Protein AF-A0A1H4I4M2-F1 (afdb_monomer)

Nearest PDB structures (foldseek):
  7klv-assembly1_A  TM=3.179E-01  e=5.898E+00  Homo sapiens
  4j0b-assembly1_A  TM=2.967E-01  e=7.137E+00  Danio rerio
  7kcl-assembly1_B  TM=3.172E-01  e=9.806E+00  Homo sapiens

Organism: NCBI:txid156980

Secondary structure (DSSP, 8-state):
---TTPPP-EE-HHHHHHHHHHHHHHT---SS--BS------TT--BTTSB-TTSEE-EEEEEB-TTTSB-HHHHHHHHHHHHHHHHHH--SSEEEE----STT--S-EEEEGGGTT--EE--SSS---SEEEEES--B-TT----S-HHHHS--S--S-TT----SS---------HHHH--HHHHHHHHHHHHHHHH-PEEETTEEE-HHHHHHHHHHHHHHHHHTSPPEEETTEEE-HHHHHHHHHHHHHHHHHHHHHHHHHHHHHTTTS---HHHHHHHHHHHHHHHHHHH------------

Radius of gyration: 41.74 Å; Cα contacts (8 Å, |Δi|>4): 393; chains: 1; bounding box: 88×69×108 Å

Solvent-accessible surface area (backbone atoms only — not comparable to full-atom values): 17746 Å² total; per-residue (Å²): 128,52,39,84,84,52,58,80,71,46,65,28,43,30,61,50,44,44,50,54,23,50,35,61,52,70,73,52,75,50,68,58,70,66,42,42,65,83,86,76,87,43,85,83,51,74,33,15,60,34,26,25,58,80,7,39,15,33,22,40,34,45,44,29,32,89,78,48,33,44,42,54,70,59,39,44,51,48,51,55,49,52,43,52,49,35,67,74,65,61,49,37,44,36,38,34,28,51,66,81,86,54,95,86,72,88,61,21,30,29,30,20,69,94,53,75,43,40,80,36,82,47,84,64,94,76,62,44,75,54,25,39,39,41,28,38,48,67,38,39,27,28,37,76,79,93,62,64,54,77,49,54,44,20,78,64,82,79,63,54,54,76,63,85,78,82,78,83,76,83,69,66,80,77,79,55,48,71,82,67,66,43,48,76,66,49,51,51,50,50,52,51,51,47,46,46,71,77,66,40,66,47,82,48,98,92,46,73,36,46,68,68,54,52,53,51,51,50,48,50,50,50,50,45,48,70,68,52,49,67,58,44,76,59,94,88,37,79,38,43,60,68,56,51,52,51,50,51,53,51,49,52,54,52,50,51,51,51,53,53,51,50,53,50,52,49,54,63,73,44,66,96,55,99,70,65,65,67,60,53,53,52,52,53,51,54,54,49,58,53,51,55,73,76,66,68,83,80,81,79,78,83,89,72,82,91,127

Sequence (307 aa):
MPNMAIAYHRPNRSLVTLRDEVYKRYDYTPARASEFVTGYMSPTNFTGHNADSNGIVHAIDIFTDDNGNLPEAEGRELAEQLRAIGRATGRFSYLIHDMNPTPGQTTPLIAGAFSNWEWQPYTGESPHSDHIHVSTVDLYWGDPVNFPADVYDSTESWGIAGITNAGGAVRPIETKDWFDMATAKDLDAAVDKGLAKYLGPISTASGDVSVRQMIADGTRAAQTARDNTGPITRGGRPVSLRQEIADTKTGNIALQGQIAGLLAAFKAATTGQNIDLSAVQAAAKAGAEEALKSGVDVNVTVGGTDA

pLDDT: mean 74.72, std 15.0, range [32.06, 95.62]

Mean predicted aligned error: 19.24 Å

Foldseek 3Di:
DADPVAAADEEFLQVVLVLVLVCLQVVADAPDRWPLEDPPQDQPDWFQSAAALNNYGFKIWQFEDPPRGNDLVVQLLVQVQVLLLCLVQVLAAKKWEQNDPDPPDDAIWMAGVVNSSDTDGDDDPDRRYGTMMTGRGIGRHHHHDPDDCCRRRNNDHSCSNVDPDDDDDNPHPPCCDCVRPDDPVNVVVVVQVVQCVPVNFDQDPVGTDGPVVVVVVVVVVVVCVVQPPPFFQDPNDGDTPVVVVVVVVVVVVVVVVVVVVVLVVVCVVCVPPDDDPVVVVVVVVVVVVVCVVVPDPPPRDPDDDDD

Structure (mmCIF, N/CA/C/O backbone):
data_AF-A0A1H4I4M2-F1
#
_entry.id   AF-A0A1H4I4M2-F1
#
loop_
_atom_site.group_PDB
_atom_site.id
_atom_site.type_symbol
_atom_site.label_atom_id
_atom_site.label_alt_id
_atom_site.label_comp_id
_atom_site.label_asym_id
_atom_site.label_entity_id
_atom_site.label_seq_id
_atom_site.pdbx_PDB_ins_code
_atom_site.Cartn_x
_atom_site.Cartn_y
_atom_site.Cartn_z
_atom_site.occupancy
_atom_site.B_iso_or_equiv
_atom_site.auth_seq_id
_atom_site.auth_comp_id
_atom_site.auth_asym_id
_atom_site.auth_atom_id
_atom_site.pdbx_PDB_model_num
ATOM 1 N N . MET A 1 1 ? 24.732 -8.302 -20.390 1.00 66.44 1 MET A N 1
ATOM 2 C CA . MET A 1 1 ? 25.012 -7.259 -21.401 1.00 66.44 1 MET A CA 1
ATOM 3 C C . MET A 1 1 ? 23.669 -6.872 -21.981 1.00 66.44 1 MET A C 1
ATOM 5 O O . MET A 1 1 ? 22.954 -7.804 -22.339 1.00 66.44 1 MET A O 1
ATOM 9 N N . PRO A 1 2 ? 23.329 -5.576 -22.042 1.00 81.81 2 PRO A N 1
ATOM 10 C CA . PRO A 1 2 ? 22.039 -5.143 -22.561 1.00 81.81 2 PRO A CA 1
ATOM 11 C C . PRO A 1 2 ? 21.785 -5.705 -23.960 1.00 81.81 2 PRO A C 1
ATOM 13 O O . PRO A 1 2 ? 22.655 -5.651 -24.834 1.00 81.81 2 PRO A O 1
ATOM 16 N N . ASN A 1 3 ? 20.596 -6.259 -24.166 1.00 85.62 3 ASN A N 1
ATOM 17 C CA . ASN A 1 3 ? 20.157 -6.799 -25.441 1.00 85.62 3 ASN A CA 1
ATOM 18 C C . ASN A 1 3 ? 19.314 -5.763 -26.188 1.00 85.62 3 ASN A C 1
ATOM 20 O O . ASN A 1 3 ? 18.086 -5.801 -26.180 1.00 85.62 3 ASN A O 1
ATOM 24 N N . MET A 1 4 ? 19.997 -4.859 -26.886 1.00 83.81 4 MET A N 1
ATOM 25 C CA . MET A 1 4 ? 19.391 -3.747 -27.632 1.00 83.81 4 MET A CA 1
ATOM 26 C C . MET A 1 4 ? 18.508 -4.189 -28.815 1.00 83.81 4 MET A C 1
ATOM 28 O O . MET A 1 4 ? 17.888 -3.350 -29.459 1.00 83.81 4 MET A O 1
ATOM 32 N N . ALA A 1 5 ? 18.458 -5.489 -29.132 1.00 86.75 5 ALA A N 1
ATOM 33 C CA . ALA A 1 5 ? 17.572 -6.028 -30.162 1.00 86.75 5 ALA A CA 1
ATOM 34 C C . ALA A 1 5 ? 16.124 -6.214 -29.674 1.00 86.75 5 ALA A C 1
ATOM 36 O O . ALA A 1 5 ? 15.237 -6.449 -30.494 1.00 86.75 5 ALA A O 1
ATOM 37 N N . ILE A 1 6 ? 15.874 -6.130 -28.361 1.00 86.06 6 ILE A N 1
ATOM 38 C CA . ILE A 1 6 ? 14.518 -6.221 -27.818 1.00 86.06 6 ILE A CA 1
ATOM 39 C C . ILE A 1 6 ? 13.741 -4.954 -28.167 1.00 86.06 6 ILE A C 1
ATOM 41 O O . ILE A 1 6 ? 14.134 -3.846 -27.798 1.00 86.06 6 ILE A O 1
ATOM 45 N N . ALA A 1 7 ? 12.628 -5.130 -28.878 1.00 84.75 7 ALA A N 1
ATOM 46 C CA . ALA A 1 7 ? 11.702 -4.051 -29.173 1.00 84.75 7 ALA A CA 1
ATOM 47 C C . ALA A 1 7 ? 10.893 -3.690 -27.924 1.00 84.75 7 ALA A C 1
ATOM 49 O O . ALA A 1 7 ? 10.481 -4.563 -27.166 1.00 84.75 7 ALA A O 1
ATOM 50 N N . TYR A 1 8 ? 10.615 -2.402 -27.742 1.00 84.62 8 TYR A N 1
ATOM 51 C CA . TYR A 1 8 ? 9.609 -1.970 -26.780 1.00 84.62 8 TYR A CA 1
ATOM 52 C C . TYR A 1 8 ? 8.218 -2.460 -27.212 1.00 84.62 8 TYR A C 1
ATOM 54 O O . TYR A 1 8 ? 7.830 -2.294 -28.371 1.00 84.62 8 TYR A O 1
ATOM 62 N N . HIS A 1 9 ? 7.464 -3.028 -26.272 1.00 85.50 9 HIS A N 1
ATOM 63 C CA . HIS A 1 9 ? 6.119 -3.553 -26.492 1.00 85.50 9 HIS A CA 1
ATOM 64 C C . HIS A 1 9 ? 5.049 -2.734 -25.762 1.00 85.50 9 HIS A C 1
ATOM 66 O O . HIS A 1 9 ? 4.066 -2.325 -26.382 1.00 85.50 9 HIS A O 1
ATOM 72 N N . ARG A 1 10 ? 5.196 -2.532 -24.446 1.00 86.38 10 ARG A N 1
ATOM 73 C CA . ARG A 1 10 ? 4.195 -1.855 -23.601 1.00 86.38 10 ARG A CA 1
ATOM 74 C C . ARG A 1 10 ? 4.766 -1.467 -22.230 1.00 86.38 10 ARG A C 1
ATOM 76 O O . ARG A 1 10 ? 5.761 -2.055 -21.812 1.00 86.38 10 ARG A O 1
ATOM 83 N N . PRO A 1 11 ? 4.112 -0.576 -21.467 1.00 87.25 11 PRO A N 1
ATOM 84 C CA . PRO A 1 11 ? 4.351 -0.499 -20.029 1.00 87.25 11 PRO A CA 1
ATOM 85 C C . PRO A 1 11 ? 3.863 -1.762 -19.308 1.00 87.25 11 PRO A C 1
ATOM 87 O O . PRO A 1 11 ? 3.014 -2.511 -19.821 1.00 87.25 11 PRO A O 1
ATOM 90 N N . ASN A 1 12 ? 4.357 -1.991 -18.093 1.00 88.00 12 ASN A N 1
ATOM 91 C CA . ASN A 1 12 ? 3.766 -2.980 -17.202 1.00 88.00 12 ASN A CA 1
ATOM 92 C C . ASN A 1 12 ? 2.307 -2.599 -16.864 1.00 88.00 12 ASN A C 1
ATOM 94 O O . ASN A 1 12 ? 1.886 -1.442 -16.918 1.00 88.00 12 ASN A O 1
ATOM 98 N N . ARG A 1 13 ? 1.495 -3.598 -16.531 1.00 88.88 13 ARG A N 1
ATOM 99 C CA . ARG A 1 13 ? 0.071 -3.406 -16.238 1.00 88.88 13 ARG A CA 1
ATOM 100 C C . ARG A 1 13 ? -0.145 -2.689 -14.912 1.00 88.88 13 ARG A C 1
ATOM 102 O O . ARG A 1 13 ? -1.084 -1.913 -14.808 1.00 88.88 13 ARG A O 1
ATOM 109 N N . SER A 1 14 ? 0.758 -2.884 -13.952 1.00 89.50 14 SER A N 1
ATOM 110 C CA . SER A 1 14 ? 0.660 -2.262 -12.630 1.00 89.50 14 SER A CA 1
ATOM 111 C C . SER A 1 14 ? 0.720 -0.741 -12.720 1.00 89.50 14 SER A C 1
ATOM 113 O O . SER A 1 14 ? -0.123 -0.056 -12.146 1.00 89.50 14 SER A O 1
ATOM 115 N N . LEU A 1 15 ? 1.652 -0.193 -13.504 1.00 90.38 15 LEU A N 1
ATOM 116 C CA . LEU A 1 15 ? 1.780 1.253 -13.661 1.00 90.38 15 LEU A CA 1
ATOM 117 C C . LEU A 1 15 ? 0.713 1.834 -14.597 1.00 90.38 15 LEU A C 1
ATOM 119 O O . LEU A 1 15 ? 0.341 2.996 -14.446 1.00 90.38 15 LEU A O 1
ATOM 123 N N . VAL A 1 16 ? 0.157 1.032 -15.514 1.00 89.50 16 VAL A N 1
ATOM 124 C CA . VAL A 1 16 ? -1.063 1.407 -16.253 1.00 89.50 16 VAL A CA 1
ATOM 125 C C . VAL A 1 16 ? -2.239 1.577 -15.292 1.00 89.50 16 VAL A C 1
ATOM 127 O O . VAL A 1 16 ? -2.920 2.598 -15.352 1.00 89.50 16 VAL A O 1
ATOM 130 N N . THR A 1 17 ? -2.439 0.635 -14.366 1.00 90.50 17 THR A N 1
ATOM 131 C CA . THR A 1 17 ? -3.468 0.753 -13.326 1.00 90.50 17 THR A CA 1
ATOM 132 C C . THR A 1 17 ? -3.231 1.976 -12.440 1.00 90.50 17 THR A C 1
ATOM 134 O O . THR A 1 17 ? -4.170 2.733 -12.204 1.00 90.50 17 THR A O 1
ATOM 137 N N . LEU A 1 18 ? -1.988 2.225 -12.006 1.00 90.75 18 LEU A N 1
ATOM 138 C CA . LEU A 1 18 ? -1.641 3.429 -11.243 1.00 90.75 18 LEU A CA 1
ATOM 139 C C . LEU A 1 18 ? -2.024 4.710 -11.996 1.00 90.75 18 LEU A C 1
ATOM 141 O O . LEU A 1 18 ? -2.711 5.564 -11.437 1.00 90.75 18 LEU A O 1
ATOM 145 N N . ARG A 1 19 ? -1.616 4.837 -13.265 1.00 89.62 19 ARG A N 1
ATOM 146 C CA . ARG A 1 19 ? -1.951 5.992 -14.109 1.00 89.62 19 ARG A CA 1
ATOM 147 C C . ARG A 1 19 ? -3.457 6.219 -14.165 1.00 89.62 19 ARG A C 1
ATOM 149 O O . ARG A 1 19 ? -3.917 7.334 -13.937 1.00 89.62 19 ARG A O 1
ATOM 156 N N . ASP A 1 20 ? -4.213 5.170 -14.472 1.00 87.88 20 ASP A N 1
ATOM 157 C CA . ASP A 1 20 ? -5.660 5.274 -14.657 1.00 87.88 20 ASP A CA 1
ATOM 158 C C . ASP A 1 20 ? -6.360 5.690 -13.353 1.00 87.88 20 ASP A C 1
ATOM 160 O O . ASP A 1 20 ? -7.300 6.487 -13.373 1.00 87.88 20 ASP A O 1
ATOM 164 N N . GLU A 1 2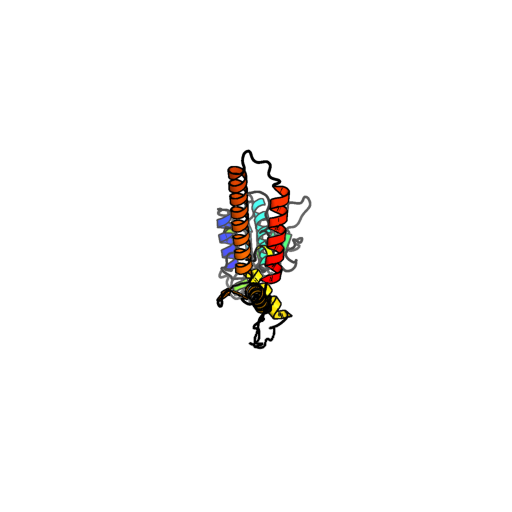1 ? -5.876 5.214 -12.203 1.00 89.56 21 GLU A N 1
ATOM 165 C CA . GLU A 1 21 ? -6.386 5.637 -10.899 1.00 89.56 21 GLU A CA 1
ATOM 166 C C . GLU A 1 21 ? -6.013 7.079 -10.539 1.00 89.56 21 GLU A C 1
ATOM 168 O O . GLU A 1 21 ? -6.842 7.785 -9.963 1.00 89.56 21 GLU A O 1
ATOM 173 N N . VAL A 1 22 ? -4.805 7.529 -10.891 1.00 87.19 22 VAL A N 1
ATOM 174 C CA . VAL A 1 22 ? -4.371 8.923 -10.715 1.00 87.19 22 VAL A CA 1
ATOM 175 C C . VAL A 1 22 ? -5.234 9.856 -11.565 1.00 87.19 22 VAL A C 1
ATOM 177 O O . VAL A 1 22 ? -5.786 10.817 -11.033 1.00 87.19 22 VAL A O 1
ATOM 180 N N . TYR A 1 23 ? -5.431 9.551 -12.851 1.00 85.62 23 TYR A N 1
ATOM 181 C CA . TYR A 1 23 ? -6.284 10.356 -13.736 1.00 85.62 23 TYR A CA 1
ATOM 182 C C . TYR A 1 23 ? -7.719 10.420 -13.221 1.00 85.62 23 TYR A C 1
ATOM 184 O O . TYR A 1 23 ? -8.322 11.489 -13.187 1.00 85.62 23 TYR A O 1
ATOM 192 N N . LYS A 1 24 ? -8.248 9.286 -12.750 1.00 85.12 24 LYS A N 1
ATOM 193 C CA . LYS A 1 24 ? -9.592 9.223 -12.179 1.00 85.12 24 LYS A CA 1
ATOM 194 C C . LYS A 1 24 ? -9.726 10.026 -10.887 1.00 85.12 24 LYS A C 1
ATOM 196 O O . LYS A 1 24 ? -10.765 10.639 -10.669 1.00 85.12 24 LYS A O 1
ATOM 201 N N . ARG A 1 25 ? -8.725 9.985 -10.007 1.00 82.94 25 ARG A N 1
ATOM 202 C CA . ARG A 1 25 ? -8.785 10.668 -8.710 1.00 82.94 25 ARG A CA 1
ATOM 203 C C . ARG A 1 25 ? -8.809 12.181 -8.854 1.00 82.94 25 ARG A C 1
ATOM 205 O O . ARG A 1 25 ? -9.592 12.839 -8.178 1.00 82.94 25 ARG A O 1
ATOM 212 N N . TYR A 1 26 ? -7.903 12.703 -9.667 1.00 78.75 26 TYR A N 1
ATOM 213 C CA . TYR A 1 26 ? -7.701 14.140 -9.804 1.00 78.75 26 TYR A CA 1
ATOM 214 C C . TYR A 1 26 ? -8.558 14.739 -10.928 1.00 78.75 26 TYR A C 1
ATOM 216 O O . TYR A 1 26 ? -8.464 15.931 -11.187 1.00 78.75 26 TYR A O 1
ATOM 224 N N . ASP A 1 27 ? -9.392 13.913 -11.578 1.00 78.75 27 ASP A N 1
ATOM 225 C CA . ASP A 1 27 ? -10.304 14.284 -12.670 1.00 78.75 27 ASP A CA 1
ATOM 226 C C . ASP A 1 27 ? -9.642 15.205 -13.707 1.00 78.75 27 ASP A C 1
ATOM 228 O O . ASP A 1 27 ? -10.192 16.218 -14.137 1.00 78.75 27 ASP A O 1
ATOM 232 N N . TYR A 1 28 ? -8.404 14.869 -14.076 1.00 70.50 28 TYR A N 1
ATOM 233 C CA . TYR A 1 28 ? -7.582 15.685 -14.960 1.00 70.50 28 TYR A CA 1
ATOM 234 C C . TYR A 1 28 ? -7.057 14.868 -16.134 1.00 70.50 28 TYR A C 1
ATOM 236 O O . TYR A 1 28 ? -6.815 13.663 -16.051 1.00 70.50 28 TYR A O 1
ATOM 244 N N . THR A 1 29 ? -6.883 15.557 -17.257 1.00 74.06 29 THR A N 1
ATOM 245 C CA . THR A 1 29 ? -6.148 15.053 -18.415 1.00 74.06 29 THR A CA 1
ATOM 246 C C . THR A 1 29 ? -4.833 15.820 -18.457 1.00 74.06 29 THR A C 1
ATOM 248 O O . THR A 1 29 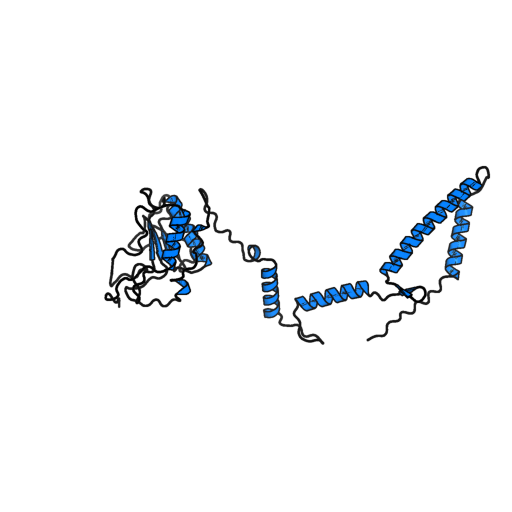? -4.879 17.031 -18.679 1.00 74.06 29 THR A O 1
ATOM 251 N N . PRO A 1 30 ? -3.683 15.175 -18.209 1.00 70.12 30 PRO A N 1
ATOM 252 C CA . PRO A 1 30 ? -2.428 15.898 -18.091 1.00 70.12 30 PRO A CA 1
ATOM 253 C C . PRO A 1 30 ? -2.009 16.510 -19.433 1.00 70.12 30 PRO A C 1
ATOM 255 O O . PRO A 1 30 ? -2.184 15.899 -20.492 1.00 70.12 30 PRO A O 1
ATOM 258 N N . ALA A 1 31 ? -1.409 17.698 -19.387 1.00 61.44 31 ALA A N 1
ATOM 259 C CA . ALA A 1 31 ? -0.821 18.367 -20.546 1.00 61.44 31 ALA A CA 1
ATOM 260 C C . ALA A 1 31 ? 0.348 17.563 -21.146 1.00 61.44 31 ALA A C 1
ATOM 262 O O . ALA A 1 31 ? 0.536 17.553 -22.365 1.00 61.44 31 ALA A O 1
ATOM 263 N N . ARG A 1 32 ? 1.101 16.847 -20.301 1.00 68.69 32 ARG A N 1
ATOM 264 C CA . ARG A 1 32 ? 2.052 15.802 -20.693 1.00 68.69 32 ARG A CA 1
ATOM 265 C C . ARG A 1 32 ? 1.541 14.457 -20.204 1.00 68.69 32 ARG A C 1
ATOM 267 O O . ARG A 1 32 ? 1.455 14.213 -19.005 1.00 68.69 32 ARG A O 1
ATOM 274 N N . ALA A 1 33 ? 1.216 13.569 -21.142 1.00 60.50 33 ALA A N 1
ATOM 275 C CA . ALA A 1 33 ? 0.866 12.194 -20.804 1.00 60.50 33 ALA A CA 1
ATOM 276 C C . ALA A 1 33 ? 1.947 11.581 -19.902 1.00 60.50 33 ALA A C 1
ATOM 278 O O . ALA A 1 33 ? 3.130 11.859 -20.089 1.00 60.50 33 ALA A O 1
ATOM 279 N N . SER A 1 34 ? 1.537 10.741 -18.949 1.00 63.78 34 SER A N 1
ATOM 280 C CA . SER A 1 34 ? 2.493 10.028 -18.102 1.00 63.78 34 SER A CA 1
ATOM 281 C C . SER A 1 34 ? 3.467 9.258 -18.987 1.00 63.78 34 SER A C 1
ATOM 283 O O . SER A 1 34 ? 3.054 8.474 -19.852 1.00 63.78 34 SER A O 1
ATOM 285 N N . GLU A 1 35 ? 4.753 9.527 -18.805 1.00 68.75 35 GLU A N 1
ATOM 286 C CA . GLU A 1 35 ? 5.796 8.990 -19.663 1.00 68.75 35 GLU A CA 1
ATOM 287 C C . GLU A 1 35 ? 6.203 7.627 -19.109 1.00 68.75 35 GLU A C 1
ATOM 289 O O . GLU A 1 35 ? 6.856 7.508 -18.078 1.00 68.75 35 GLU A O 1
ATOM 294 N N . PHE A 1 36 ? 5.766 6.571 -19.793 1.00 65.31 36 PHE A N 1
ATOM 295 C CA . PHE A 1 36 ? 6.304 5.227 -19.579 1.00 65.31 36 PHE A CA 1
ATOM 296 C C . PHE A 1 36 ? 7.593 5.009 -20.368 1.00 65.31 36 PHE A C 1
ATOM 298 O O . PHE A 1 36 ? 8.313 4.065 -20.090 1.00 65.31 36 PHE A O 1
ATOM 305 N N . VAL A 1 37 ? 7.848 5.828 -21.395 1.00 58.19 37 VAL A N 1
ATOM 306 C CA . VAL A 1 37 ? 9.021 5.749 -22.268 1.00 58.19 37 VAL A CA 1
ATOM 307 C C . VAL A 1 37 ? 9.260 7.105 -22.922 1.00 58.19 37 VAL A C 1
ATOM 309 O O . VAL A 1 37 ? 8.412 7.584 -23.674 1.00 58.19 37 VAL A O 1
ATOM 312 N N . THR A 1 38 ? 10.474 7.631 -22.787 1.00 46.56 38 THR A N 1
ATOM 313 C CA . THR A 1 38 ? 11.080 8.511 -23.797 1.00 46.56 38 THR A CA 1
ATOM 314 C C . THR A 1 38 ? 12.411 7.936 -24.275 1.00 46.56 38 THR A C 1
ATOM 316 O O . THR A 1 38 ? 13.475 8.499 -24.080 1.00 46.56 38 THR A O 1
ATOM 319 N N . GLY A 1 39 ? 12.356 6.774 -24.931 1.00 43.50 39 GLY A N 1
ATOM 320 C CA . GLY A 1 39 ? 13.265 6.382 -26.018 1.00 43.50 39 GLY A CA 1
ATOM 321 C C . GLY A 1 39 ? 14.772 6.297 -25.747 1.00 43.50 39 GLY A C 1
ATOM 322 O O . GLY A 1 39 ? 15.515 6.034 -26.692 1.00 43.50 39 GLY A O 1
ATOM 323 N N . TYR A 1 40 ? 15.255 6.487 -24.518 1.00 56.38 40 TYR A N 1
ATOM 324 C CA . TYR A 1 40 ? 16.685 6.471 -24.228 1.00 56.38 40 TYR A CA 1
ATOM 325 C C . TYR A 1 40 ? 17.174 5.041 -23.990 1.00 56.38 40 TYR A C 1
ATOM 327 O O . TYR A 1 40 ? 17.475 4.632 -22.871 1.00 56.38 40 TYR A O 1
ATOM 335 N N . MET A 1 41 ? 17.243 4.263 -25.074 1.00 66.19 41 MET A N 1
ATOM 336 C CA . MET A 1 41 ? 17.912 2.966 -25.064 1.00 66.19 41 MET A CA 1
ATOM 337 C C . MET A 1 41 ? 19.400 3.196 -24.780 1.00 66.19 41 MET A C 1
ATOM 339 O O . MET A 1 41 ? 20.159 3.587 -25.670 1.00 66.19 41 MET A O 1
ATOM 343 N N . SER A 1 42 ? 19.826 2.964 -23.541 1.00 67.75 42 SER A N 1
ATOM 344 C CA . SER A 1 42 ? 21.223 3.124 -23.150 1.00 67.75 42 SER A CA 1
ATOM 345 C C . SER A 1 42 ? 21.842 1.782 -22.768 1.00 67.75 42 SER A C 1
ATOM 347 O O . SER A 1 42 ? 21.333 1.104 -21.874 1.00 67.75 42 SER A O 1
ATOM 349 N N . PRO A 1 43 ? 22.978 1.401 -23.382 1.00 69.69 43 PRO A N 1
ATOM 350 C CA . PRO A 1 43 ? 23.669 0.161 -23.053 1.00 69.69 43 PRO A CA 1
ATOM 351 C C . PRO A 1 43 ? 24.389 0.213 -21.696 1.00 69.69 43 PRO A C 1
ATOM 353 O O . PRO A 1 43 ? 24.965 -0.783 -21.265 1.00 69.69 43 PRO A O 1
ATOM 356 N N . THR A 1 44 ? 24.406 1.364 -21.027 1.00 76.62 44 THR A N 1
ATOM 357 C CA . THR A 1 44 ? 25.107 1.553 -19.750 1.00 76.62 44 THR A CA 1
ATOM 358 C C . THR A 1 44 ? 24.189 2.010 -18.625 1.00 76.62 44 THR A C 1
ATOM 360 O O . THR A 1 44 ? 24.644 2.098 -17.489 1.00 76.62 44 THR A O 1
ATOM 363 N N . ASN A 1 45 ? 22.917 2.294 -18.914 1.00 79.19 45 ASN A N 1
ATOM 364 C CA . ASN A 1 45 ? 21.967 2.785 -17.922 1.00 79.19 45 ASN A CA 1
ATOM 365 C C . ASN A 1 45 ? 21.181 1.629 -17.295 1.00 79.19 45 ASN A C 1
ATOM 367 O O . ASN A 1 45 ? 20.682 0.767 -18.018 1.00 79.19 45 ASN A O 1
ATOM 371 N N . PHE A 1 46 ? 21.047 1.641 -15.972 1.00 85.88 46 PHE A N 1
ATOM 372 C CA . PHE A 1 46 ? 20.268 0.681 -15.195 1.00 85.88 46 PHE A CA 1
ATOM 373 C C . PHE A 1 46 ? 19.079 1.423 -14.580 1.00 85.88 46 PHE A C 1
ATOM 375 O O . PHE A 1 46 ? 19.262 2.235 -13.680 1.00 85.88 46 PHE A O 1
ATOM 382 N N . THR A 1 47 ? 17.879 1.215 -15.123 1.00 85.62 47 THR A N 1
ATOM 383 C CA . THR A 1 47 ? 16.688 2.011 -14.785 1.00 85.62 47 THR A CA 1
ATOM 384 C C . THR A 1 47 ? 15.415 1.249 -15.135 1.00 85.62 47 THR A C 1
ATOM 386 O O . THR A 1 47 ? 15.408 0.456 -16.077 1.00 85.62 47 THR A O 1
ATOM 389 N N . GLY A 1 48 ? 14.322 1.504 -14.417 1.00 86.06 48 GLY A N 1
ATOM 390 C CA . GLY A 1 48 ? 13.013 0.935 -14.721 1.00 86.06 48 GLY A CA 1
ATOM 391 C C . GLY A 1 48 ? 12.383 1.443 -16.016 1.00 86.06 48 GLY A C 1
ATOM 392 O O . GLY A 1 48 ? 11.448 0.815 -16.500 1.00 86.06 48 GLY A O 1
ATOM 393 N N . HIS A 1 49 ? 12.911 2.513 -16.622 1.00 87.69 49 HIS A N 1
ATOM 394 C CA . HIS A 1 49 ? 12.506 2.972 -17.961 1.00 87.69 49 HIS A CA 1
ATOM 395 C C . HIS A 1 49 ? 13.066 2.107 -19.102 1.00 87.69 49 HIS A C 1
ATOM 397 O O . HIS A 1 49 ? 12.655 2.249 -20.256 1.00 87.69 49 HIS A O 1
ATOM 403 N N . ASN A 1 50 ? 13.990 1.191 -18.802 1.00 87.25 50 ASN A N 1
ATOM 404 C CA . ASN A 1 50 ? 14.446 0.201 -19.768 1.00 87.25 50 ASN A CA 1
ATOM 405 C C . ASN A 1 50 ? 13.410 -0.911 -19.933 1.00 87.25 50 ASN A C 1
ATOM 407 O O . ASN A 1 50 ? 12.796 -1.365 -18.968 1.00 87.25 50 ASN A O 1
ATOM 411 N N . ALA A 1 51 ? 13.259 -1.386 -21.167 1.00 86.94 51 ALA A N 1
ATOM 412 C CA . ALA A 1 51 ? 12.391 -2.514 -21.447 1.00 86.94 51 ALA A CA 1
ATOM 413 C C . ALA A 1 51 ? 13.075 -3.834 -21.053 1.00 86.94 51 ALA A C 1
ATOM 415 O O . ALA A 1 51 ? 14.263 -4.014 -21.325 1.00 86.94 51 ALA A O 1
ATOM 416 N N . ASP A 1 52 ? 12.338 -4.749 -20.429 1.00 90.31 52 ASP A N 1
ATOM 417 C CA . ASP A 1 52 ? 12.817 -6.082 -20.063 1.00 90.31 52 ASP A CA 1
ATOM 418 C C . ASP A 1 52 ? 12.983 -7.002 -21.287 1.00 90.31 52 ASP A C 1
ATOM 420 O O . ASP A 1 52 ? 12.768 -6.605 -22.431 1.00 90.31 52 ASP A O 1
ATOM 424 N N . SER A 1 53 ? 13.335 -8.270 -21.065 1.00 91.81 53 SER A N 1
ATOM 425 C CA . SER A 1 53 ? 13.451 -9.287 -22.126 1.00 91.81 53 SER A CA 1
ATOM 426 C C . SER A 1 53 ? 12.167 -9.532 -22.945 1.00 91.81 53 SER A C 1
ATOM 428 O O . SER A 1 53 ? 12.243 -10.114 -24.027 1.00 91.81 53 SER A O 1
ATOM 430 N N . ASN A 1 54 ? 11.005 -9.075 -22.465 1.00 90.00 54 ASN A N 1
ATOM 431 C CA . ASN A 1 54 ? 9.706 -9.121 -23.145 1.00 90.00 54 ASN A CA 1
ATOM 432 C C . ASN A 1 54 ? 9.300 -7.754 -23.732 1.00 90.00 54 ASN A C 1
ATOM 434 O O . ASN A 1 54 ? 8.177 -7.593 -24.213 1.00 90.00 54 ASN A O 1
ATOM 438 N N . GLY A 1 55 ? 10.189 -6.760 -23.660 1.00 87.00 55 GLY A N 1
ATOM 439 C CA . GLY A 1 55 ? 9.960 -5.375 -24.051 1.00 87.00 55 GLY A CA 1
ATOM 440 C C . GLY A 1 55 ? 8.953 -4.626 -23.178 1.00 87.00 55 GLY A C 1
ATOM 441 O O . GLY A 1 55 ? 8.288 -3.706 -23.664 1.00 87.00 55 GLY A O 1
ATOM 442 N N . ILE A 1 56 ? 8.809 -5.025 -21.917 1.00 87.50 56 ILE A N 1
ATOM 443 C CA . ILE A 1 56 ? 7.936 -4.389 -20.932 1.00 87.50 56 ILE A CA 1
ATOM 444 C C . ILE A 1 56 ? 8.741 -3.377 -20.120 1.00 87.50 56 ILE A C 1
ATOM 446 O O . ILE A 1 56 ? 9.837 -3.682 -19.664 1.00 87.50 56 ILE A O 1
ATOM 450 N N . VAL A 1 57 ? 8.193 -2.179 -19.929 1.00 88.00 57 VAL A N 1
ATOM 451 C CA . VAL A 1 57 ? 8.830 -1.121 -19.128 1.00 88.00 57 VAL A CA 1
ATOM 452 C C . VAL A 1 57 ? 8.231 -1.053 -17.727 1.00 88.00 57 VAL A C 1
ATOM 454 O O 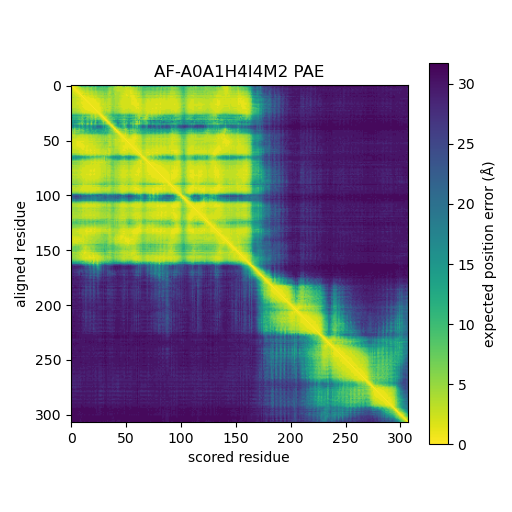. VAL A 1 57 ? 7.037 -1.291 -17.532 1.00 88.00 57 VAL A O 1
ATOM 457 N N . HIS A 1 58 ? 9.080 -0.742 -16.753 1.00 90.75 58 HIS A N 1
ATOM 458 C CA . HIS A 1 58 ? 8.839 -0.932 -15.328 1.00 90.75 58 HIS A CA 1
ATOM 459 C C . HIS A 1 58 ? 8.861 0.363 -14.513 1.00 90.75 58 HIS A C 1
ATOM 461 O O . HIS A 1 58 ? 8.786 0.285 -13.284 1.00 90.75 58 HIS A O 1
ATOM 467 N N . ALA A 1 59 ? 8.892 1.524 -15.166 1.00 91.00 59 ALA A N 1
ATOM 468 C CA . ALA A 1 59 ? 8.759 2.827 -14.533 1.00 91.00 59 ALA A CA 1
ATOM 469 C C . ALA A 1 59 ? 7.726 3.725 -15.230 1.00 91.00 59 ALA A C 1
ATOM 471 O O . ALA A 1 59 ? 7.322 3.486 -16.371 1.00 91.00 59 ALA A O 1
ATOM 472 N N . ILE A 1 60 ? 7.256 4.727 -14.492 1.00 90.31 60 ILE A N 1
ATOM 473 C CA . ILE A 1 60 ? 6.345 5.769 -14.964 1.00 90.31 60 ILE A CA 1
ATOM 474 C C . ILE A 1 60 ? 6.771 7.106 -14.366 1.00 90.31 60 ILE A C 1
ATOM 476 O O . ILE A 1 60 ? 7.059 7.186 -13.169 1.00 90.31 60 ILE A O 1
ATOM 480 N N . ASP A 1 61 ? 6.734 8.143 -15.195 1.00 90.12 61 ASP A N 1
ATOM 481 C CA . ASP A 1 61 ? 6.870 9.526 -14.759 1.00 90.12 61 ASP A CA 1
ATOM 482 C C . ASP A 1 61 ? 5.493 10.206 -14.784 1.00 90.12 61 ASP A C 1
ATOM 484 O O . ASP A 1 61 ? 4.802 10.250 -15.809 1.00 90.12 61 ASP A O 1
ATOM 488 N N . ILE A 1 62 ? 5.064 10.704 -13.624 1.00 90.00 62 ILE A N 1
ATOM 489 C CA . ILE A 1 62 ? 3.817 11.456 -13.441 1.00 90.00 62 ILE A CA 1
ATOM 490 C C . ILE A 1 62 ? 4.198 12.925 -13.288 1.00 90.00 62 ILE A C 1
ATOM 492 O O . ILE A 1 62 ? 4.690 13.320 -12.234 1.00 90.00 62 ILE A O 1
ATOM 496 N N . PHE A 1 63 ? 4.006 13.720 -14.341 1.00 86.69 63 PHE A N 1
ATOM 497 C CA . PHE A 1 63 ? 4.408 15.127 -14.351 1.00 86.69 63 PHE A CA 1
ATOM 498 C C . PHE A 1 63 ? 3.669 15.954 -13.308 1.00 86.69 63 PHE A C 1
ATOM 500 O O . PHE A 1 63 ? 2.449 15.829 -13.155 1.00 86.69 63 PHE A O 1
ATOM 507 N N . THR A 1 64 ? 4.428 16.813 -12.631 1.00 84.12 64 THR A N 1
ATOM 508 C CA . THR A 1 64 ? 3.920 17.756 -11.644 1.00 84.12 64 THR A CA 1
ATOM 509 C C . THR A 1 64 ? 4.325 19.173 -12.045 1.00 84.12 64 THR A C 1
ATOM 511 O O . THR A 1 64 ? 5.504 19.512 -12.073 1.00 84.12 64 THR A O 1
ATOM 514 N N . ASP A 1 65 ? 3.348 19.995 -12.438 1.00 75.88 65 ASP A N 1
ATOM 515 C CA . ASP A 1 65 ? 3.532 21.425 -12.707 1.00 75.88 65 ASP A CA 1
ATOM 516 C C . ASP A 1 65 ? 2.188 22.177 -12.743 1.00 75.88 65 ASP A C 1
ATOM 518 O O . ASP A 1 65 ? 1.115 21.581 -12.843 1.00 75.88 65 ASP A O 1
ATOM 522 N N . ASP A 1 66 ? 2.253 23.512 -12.693 1.00 65.25 66 ASP A N 1
ATOM 523 C CA . ASP A 1 66 ? 1.082 24.399 -12.779 1.00 65.25 66 ASP A CA 1
ATOM 524 C C . ASP A 1 66 ? 0.596 24.631 -14.233 1.00 65.25 66 ASP A C 1
ATOM 526 O O . ASP A 1 66 ? -0.324 25.415 -14.472 1.00 65.25 66 ASP A O 1
ATOM 530 N N . ASN A 1 67 ? 1.190 23.960 -15.228 1.00 69.00 67 ASN A N 1
ATOM 531 C CA . ASN A 1 67 ? 0.932 24.156 -16.660 1.00 69.00 67 ASN A CA 1
ATOM 532 C C . ASN A 1 67 ? 0.060 23.039 -17.259 1.00 69.00 67 ASN A C 1
ATOM 534 O O . ASN A 1 67 ? 0.256 22.609 -18.398 1.00 69.0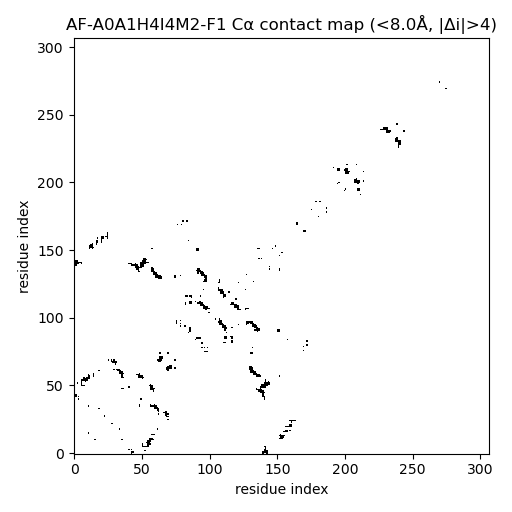0 67 ASN A O 1
ATOM 538 N N . GLY A 1 68 ? -0.951 22.604 -16.506 1.00 67.44 68 GLY A N 1
ATOM 539 C CA . GLY A 1 68 ? -1.920 21.598 -16.944 1.00 67.44 68 GLY A CA 1
ATOM 540 C C . GLY A 1 68 ? -1.518 20.155 -16.638 1.00 67.44 68 GLY A C 1
ATOM 541 O O . GLY A 1 68 ? -2.180 19.237 -17.121 1.00 67.44 68 GLY A O 1
ATOM 542 N N . ASN A 1 69 ? -0.465 19.938 -15.848 1.00 80.88 69 ASN A N 1
ATOM 543 C CA . ASN A 1 69 ? -0.189 18.655 -15.205 1.00 80.88 69 ASN A CA 1
ATOM 544 C C . ASN A 1 69 ? -0.754 18.627 -13.775 1.00 80.88 69 ASN A C 1
ATOM 546 O O . ASN A 1 69 ? -1.556 19.485 -13.401 1.00 80.88 69 ASN A O 1
ATOM 550 N N . LEU A 1 70 ? -0.403 17.598 -12.997 1.00 82.19 70 LEU A N 1
ATOM 551 C CA . LEU A 1 70 ? -0.823 17.510 -11.602 1.00 82.19 70 LEU A CA 1
ATOM 552 C C . LEU A 1 70 ? -0.188 18.681 -10.827 1.00 82.19 70 LEU A C 1
ATOM 554 O O . LEU A 1 70 ? 1.037 18.803 -10.856 1.00 82.19 70 LEU A O 1
ATOM 558 N N . PRO A 1 71 ? -0.961 19.531 -10.131 1.00 83.56 71 PRO A N 1
ATOM 559 C CA . PRO A 1 71 ? -0.395 20.615 -9.342 1.00 83.56 71 PRO A CA 1
ATOM 560 C C . PRO A 1 71 ? 0.650 20.101 -8.356 1.00 83.56 71 PRO A C 1
ATOM 562 O O . PRO A 1 71 ? 0.468 19.071 -7.711 1.00 83.56 71 PRO A O 1
ATOM 565 N N . GLU A 1 72 ? 1.729 20.853 -8.178 1.00 80.62 72 GLU A N 1
ATOM 566 C CA . GLU A 1 72 ? 2.890 20.414 -7.399 1.00 80.62 72 GLU A CA 1
ATOM 567 C C . GLU A 1 72 ? 2.536 20.056 -5.935 1.00 80.62 72 GLU A C 1
ATOM 569 O O . GLU A 1 72 ? 3.071 19.114 -5.348 1.00 80.62 72 GLU A O 1
ATOM 574 N N . ALA A 1 73 ? 1.575 20.766 -5.332 1.00 79.94 73 ALA A N 1
ATOM 575 C CA . ALA A 1 73 ? 1.059 20.424 -4.005 1.00 79.94 73 ALA A CA 1
ATOM 576 C C . ALA A 1 73 ? 0.359 19.053 -3.980 1.00 79.94 73 ALA A C 1
ATOM 578 O O . ALA A 1 73 ? 0.580 18.267 -3.060 1.00 79.94 73 ALA A O 1
ATOM 579 N N . GLU A 1 74 ? -0.443 18.749 -4.999 1.00 83.12 74 GLU A N 1
ATOM 580 C CA . GLU A 1 74 ? -1.128 17.463 -5.147 1.00 83.12 74 GLU A CA 1
ATOM 581 C C . GLU A 1 74 ? -0.146 16.339 -5.504 1.00 83.12 74 GLU A C 1
ATOM 583 O O . GLU A 1 74 ? -0.319 15.207 -5.051 1.00 83.12 74 GLU A O 1
ATOM 588 N N . GLY A 1 75 ? 0.918 16.663 -6.244 1.00 84.69 75 GLY A N 1
ATOM 589 C CA . GLY A 1 75 ? 2.046 15.776 -6.518 1.00 84.69 75 GLY A CA 1
ATOM 590 C C . GLY A 1 75 ? 2.748 15.314 -5.242 1.00 84.69 75 GLY A C 1
ATOM 591 O O . GLY A 1 75 ? 2.913 14.113 -5.022 1.00 84.69 75 GLY A O 1
ATOM 592 N N . ARG A 1 76 ? 3.046 16.243 -4.326 1.00 84.88 76 ARG A N 1
ATOM 593 C CA . ARG A 1 76 ? 3.607 15.909 -3.006 1.00 84.88 76 ARG A CA 1
ATOM 594 C C . ARG A 1 76 ? 2.684 15.012 -2.182 1.00 84.88 76 ARG A C 1
ATOM 596 O O . ARG A 1 76 ? 3.146 14.067 -1.541 1.00 84.88 76 ARG A O 1
ATOM 603 N N . GLU A 1 77 ? 1.378 15.274 -2.208 1.00 85.06 77 GLU A N 1
ATOM 604 C CA . GLU A 1 77 ? 0.394 14.421 -1.530 1.00 85.06 77 GLU A CA 1
ATOM 605 C C . GLU A 1 77 ? 0.343 13.010 -2.133 1.00 85.06 77 GLU A C 1
ATOM 607 O O . GLU A 1 77 ? 0.305 12.021 -1.394 1.00 85.06 77 GLU A O 1
ATOM 612 N N . LEU A 1 78 ? 0.377 12.905 -3.465 1.00 88.06 78 LEU A N 1
ATOM 613 C CA . LEU A 1 78 ? 0.427 11.631 -4.178 1.00 88.06 78 LEU A CA 1
ATOM 614 C C . LEU A 1 78 ? 1.715 10.860 -3.852 1.00 88.06 78 LEU A C 1
ATOM 616 O O . LEU A 1 78 ? 1.653 9.663 -3.574 1.00 88.06 78 LEU A O 1
ATOM 620 N N . ALA A 1 79 ? 2.867 11.531 -3.819 1.00 90.94 79 ALA A N 1
ATOM 621 C CA . ALA A 1 79 ? 4.152 10.922 -3.488 1.00 90.94 79 ALA A CA 1
ATOM 622 C C . ALA A 1 79 ? 4.164 10.319 -2.070 1.00 90.94 79 ALA A C 1
ATOM 624 O O . ALA A 1 79 ? 4.602 9.181 -1.884 1.00 90.94 79 ALA A O 1
ATOM 625 N N . GLU A 1 80 ? 3.613 11.012 -1.068 1.00 89.44 80 GLU A N 1
ATOM 626 C CA . GLU A 1 80 ? 3.474 10.451 0.287 1.00 89.44 80 GLU A CA 1
ATOM 627 C C . GLU A 1 80 ? 2.563 9.220 0.331 1.00 89.44 80 GLU A C 1
ATOM 629 O O . GLU A 1 80 ? 2.830 8.255 1.053 1.00 89.44 80 GLU A O 1
ATOM 634 N N . GLN A 1 81 ? 1.494 9.214 -0.461 1.00 88.31 81 GLN A N 1
ATOM 635 C CA . GLN A 1 81 ? 0.575 8.079 -0.518 1.00 88.31 81 GLN A CA 1
ATOM 636 C C . GLN A 1 81 ? 1.201 6.872 -1.204 1.00 88.31 81 GLN A C 1
ATOM 638 O O . GLN A 1 81 ? 1.082 5.755 -0.701 1.00 88.31 81 GLN A O 1
ATOM 643 N N . LEU A 1 82 ? 1.923 7.093 -2.301 1.00 91.31 82 LEU A N 1
ATOM 644 C CA . LEU A 1 82 ? 2.710 6.055 -2.955 1.00 91.31 82 LEU A CA 1
ATOM 645 C C . LEU A 1 82 ? 3.744 5.481 -1.987 1.00 91.31 82 LEU A C 1
ATOM 647 O O . LEU A 1 82 ? 3.813 4.264 -1.827 1.00 91.31 82 LEU A O 1
ATOM 651 N N . ARG A 1 83 ? 4.473 6.331 -1.253 1.00 92.19 83 ARG A N 1
ATOM 652 C CA . ARG A 1 83 ? 5.417 5.893 -0.213 1.00 92.19 83 ARG A CA 1
ATOM 653 C C . ARG A 1 83 ? 4.747 5.015 0.849 1.00 92.19 83 ARG A C 1
ATOM 655 O O . ARG A 1 83 ? 5.315 3.998 1.252 1.00 92.19 83 ARG A O 1
ATOM 662 N N . ALA A 1 84 ? 3.54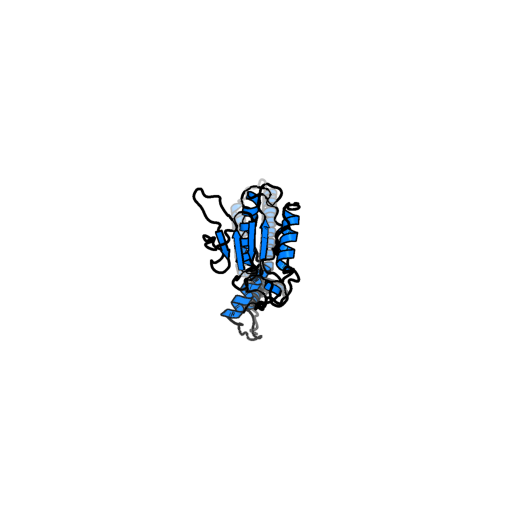0 5.372 1.290 1.00 86.94 84 ALA A N 1
ATOM 663 C CA . ALA A 1 84 ? 2.766 4.575 2.241 1.00 86.94 84 ALA A CA 1
ATOM 664 C C . ALA A 1 84 ? 2.331 3.216 1.656 1.00 86.94 84 ALA A C 1
ATOM 666 O O . ALA A 1 84 ? 2.482 2.190 2.322 1.00 86.94 84 ALA A O 1
ATOM 667 N N . ILE A 1 85 ? 1.857 3.186 0.404 1.00 86.81 85 ILE A N 1
ATOM 668 C CA . ILE A 1 85 ? 1.512 1.947 -0.318 1.00 86.81 85 ILE A CA 1
ATOM 669 C C . ILE A 1 85 ? 2.737 1.044 -0.441 1.00 86.81 85 ILE A C 1
ATOM 671 O O . ILE A 1 85 ? 2.656 -0.161 -0.197 1.00 86.81 85 ILE A O 1
ATOM 675 N N . GLY A 1 86 ? 3.882 1.624 -0.782 1.00 85.19 86 GLY A N 1
ATOM 676 C CA . GLY A 1 86 ? 5.144 0.916 -0.894 1.00 85.19 86 GLY A CA 1
ATOM 677 C C . GLY A 1 86 ? 5.544 0.249 0.414 1.00 85.19 86 GLY A C 1
ATOM 678 O O . GLY A 1 86 ? 5.821 -0.952 0.439 1.00 85.19 86 GLY A O 1
ATOM 679 N N . ARG A 1 87 ? 5.476 1.000 1.521 1.00 86.12 87 ARG A N 1
ATOM 680 C CA . ARG A 1 87 ? 5.737 0.492 2.876 1.00 86.12 87 ARG A CA 1
ATOM 681 C C . ARG A 1 87 ? 4.824 -0.669 3.255 1.00 86.12 87 ARG A C 1
ATOM 683 O O . ARG A 1 87 ? 5.282 -1.606 3.900 1.00 86.12 87 ARG A O 1
ATOM 690 N N . ALA A 1 88 ? 3.552 -0.599 2.876 1.00 81.44 88 ALA A N 1
ATOM 691 C CA . ALA A 1 88 ? 2.560 -1.604 3.237 1.00 81.44 88 ALA A CA 1
ATOM 692 C C . ALA A 1 88 ? 2.628 -2.867 2.367 1.00 81.44 88 ALA A C 1
ATOM 694 O O . ALA A 1 88 ? 2.370 -3.964 2.857 1.00 81.44 88 ALA A O 1
ATOM 695 N N . THR A 1 89 ? 2.933 -2.719 1.076 1.00 81.38 89 THR A N 1
ATOM 696 C CA . THR A 1 89 ? 2.719 -3.788 0.087 1.00 81.38 89 THR A CA 1
ATOM 697 C C . THR A 1 89 ? 3.997 -4.333 -0.537 1.00 81.38 89 THR A C 1
ATOM 699 O O . THR A 1 89 ? 3.995 -5.472 -0.995 1.00 81.38 89 THR A O 1
ATOM 702 N N . GLY A 1 90 ? 5.071 -3.539 -0.605 1.00 79.56 90 GLY A N 1
ATOM 703 C CA . GLY A 1 90 ? 6.303 -3.909 -1.307 1.00 79.56 90 GLY A CA 1
ATOM 704 C C . GLY A 1 90 ? 6.143 -4.131 -2.820 1.00 79.56 90 GLY A C 1
ATOM 705 O O . GLY A 1 90 ? 7.013 -4.744 -3.430 1.00 79.56 90 GLY A O 1
ATOM 706 N N . ARG A 1 91 ? 5.047 -3.660 -3.437 1.00 79.44 91 ARG A N 1
ATOM 707 C CA . ARG A 1 91 ? 4.705 -3.907 -4.858 1.00 79.44 91 ARG A CA 1
ATOM 708 C C . ARG A 1 91 ? 5.510 -3.086 -5.875 1.00 79.44 91 ARG A C 1
ATOM 710 O O . ARG A 1 91 ? 5.328 -3.243 -7.078 1.00 79.44 91 ARG A O 1
ATOM 717 N N . PHE A 1 92 ? 6.390 -2.205 -5.412 1.00 90.06 92 PHE A N 1
ATOM 718 C CA . PHE A 1 92 ? 7.307 -1.440 -6.253 1.00 90.06 92 PHE A CA 1
ATOM 719 C C . PHE A 1 92 ? 8.611 -1.156 -5.497 1.00 90.06 92 PHE A C 1
ATOM 721 O O . PHE A 1 92 ? 8.664 -1.290 -4.272 1.00 90.06 92 PHE A O 1
ATOM 728 N N . SER A 1 93 ? 9.674 -0.823 -6.227 1.00 90.94 93 SER A N 1
ATOM 729 C CA . SER A 1 93 ? 11.029 -0.731 -5.677 1.00 90.94 93 SER A CA 1
ATOM 730 C C . SER A 1 93 ? 11.289 0.603 -4.982 1.00 90.94 93 SER A C 1
ATOM 732 O O . SER A 1 93 ? 11.811 0.618 -3.861 1.00 90.94 93 SER A O 1
ATOM 734 N N . TYR A 1 94 ? 10.929 1.712 -5.631 1.00 94.19 94 TYR A N 1
ATOM 735 C CA . TYR A 1 94 ? 11.127 3.059 -5.098 1.00 94.19 94 TYR A CA 1
ATOM 736 C C . TYR A 1 94 ? 10.296 4.113 -5.836 1.00 94.19 94 TYR A C 1
ATOM 738 O O . TYR A 1 94 ? 9.771 3.870 -6.925 1.00 94.19 94 TYR A O 1
ATOM 746 N N . LEU A 1 95 ? 10.221 5.303 -5.240 1.00 95.62 95 LEU A N 1
ATOM 747 C CA . LEU A 1 95 ? 9.825 6.529 -5.919 1.00 95.62 95 LEU A CA 1
ATOM 748 C C . LEU A 1 95 ? 10.825 7.662 -5.675 1.00 95.62 95 LEU A C 1
ATOM 750 O O . LEU A 1 95 ? 11.478 7.692 -4.628 1.00 95.62 95 LEU A O 1
ATOM 754 N N . ILE A 1 96 ? 10.904 8.592 -6.625 1.00 93.88 96 ILE A N 1
ATOM 755 C CA . ILE A 1 96 ? 11.672 9.837 -6.536 1.00 93.88 96 ILE A CA 1
ATOM 756 C C . ILE A 1 96 ? 10.716 10.994 -6.812 1.00 93.88 96 ILE A C 1
ATOM 758 O O . ILE A 1 96 ? 9.936 10.934 -7.760 1.00 93.88 96 ILE A O 1
ATOM 762 N N . HIS A 1 97 ? 10.756 12.033 -5.988 1.00 92.19 97 HIS A N 1
ATOM 763 C CA . HIS A 1 97 ? 9.995 13.254 -6.228 1.00 92.19 97 HIS A CA 1
ATOM 764 C C . HIS A 1 97 ? 10.663 14.442 -5.541 1.00 92.19 97 HIS A C 1
ATOM 766 O O . HIS A 1 97 ? 11.305 14.286 -4.491 1.00 92.19 97 HIS A O 1
ATOM 772 N N . ASP A 1 98 ? 10.490 15.640 -6.099 1.00 88.19 98 ASP A N 1
ATOM 773 C CA . ASP A 1 98 ? 10.822 16.857 -5.375 1.00 88.19 98 ASP A CA 1
ATOM 774 C C . ASP A 1 98 ? 9.807 17.108 -4.256 1.00 88.19 98 ASP A C 1
ATOM 776 O O . ASP A 1 98 ? 8.786 17.778 -4.389 1.00 88.19 98 ASP A O 1
ATOM 780 N N . MET A 1 99 ? 10.121 16.564 -3.087 1.00 78.81 99 MET A N 1
ATOM 781 C CA . MET A 1 99 ? 9.273 16.726 -1.920 1.00 78.81 99 MET A CA 1
ATOM 782 C C . MET A 1 99 ? 9.252 18.154 -1.375 1.00 78.81 99 MET A C 1
ATOM 784 O O . MET A 1 99 ? 8.485 18.363 -0.443 1.00 78.81 99 MET A O 1
ATOM 788 N N . ASN A 1 100 ? 10.041 19.101 -1.908 1.00 69.25 100 ASN A N 1
ATOM 789 C CA . ASN A 1 100 ? 10.341 20.419 -1.340 1.00 69.25 100 ASN A CA 1
ATOM 790 C C . ASN A 1 100 ? 9.176 21.105 -0.599 1.00 69.25 100 ASN A C 1
ATOM 792 O O . ASN A 1 100 ? 8.312 21.737 -1.213 1.00 69.25 100 ASN A O 1
ATOM 796 N N . PRO A 1 101 ? 9.226 21.132 0.747 1.00 53.38 101 PRO A N 1
ATOM 797 C CA . PRO A 1 101 ? 8.524 22.120 1.550 1.00 53.38 101 PRO A CA 1
ATOM 798 C C . PRO A 1 101 ? 9.519 22.922 2.420 1.00 53.38 101 PRO A C 1
ATOM 800 O O . PRO A 1 101 ? 9.104 23.770 3.208 1.00 53.38 101 PRO A O 1
ATOM 803 N N . THR A 1 102 ? 10.828 22.649 2.307 1.00 44.44 102 THR A N 1
ATOM 804 C CA . THR A 1 102 ? 11.867 23.052 3.261 1.00 44.44 102 THR A CA 1
ATOM 805 C C . THR A 1 102 ? 12.812 24.060 2.608 1.00 44.44 102 THR A C 1
ATOM 807 O O . THR A 1 102 ? 13.569 23.693 1.707 1.00 44.44 102 THR A O 1
ATOM 810 N N . PRO A 1 103 ? 12.839 25.325 3.061 1.00 44.81 103 PRO A N 1
ATOM 811 C CA . PRO A 1 103 ? 13.837 26.285 2.606 1.00 44.81 103 PRO A CA 1
ATOM 812 C C . PRO A 1 103 ? 15.261 25.735 2.804 1.00 44.81 103 PRO A C 1
ATOM 814 O O . PRO A 1 103 ? 15.667 25.454 3.930 1.00 44.81 103 PRO A O 1
ATOM 817 N N . GLY A 1 104 ? 16.016 25.584 1.709 1.00 51.22 104 GLY A N 1
ATOM 818 C CA . GLY A 1 104 ? 17.412 25.121 1.715 1.00 51.22 104 GLY A CA 1
ATOM 819 C C . GLY A 1 104 ? 17.647 23.696 1.201 1.00 51.22 104 GLY A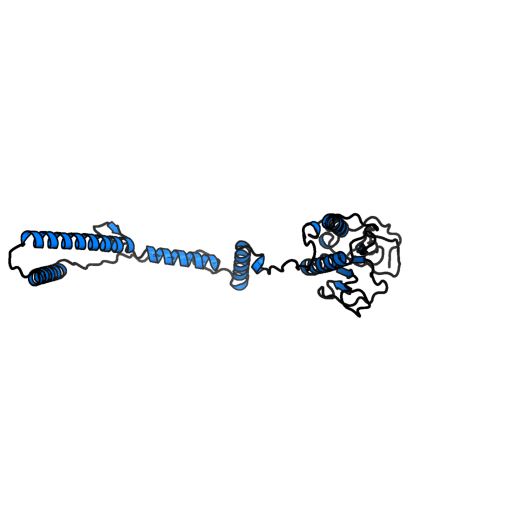 C 1
ATOM 820 O O . GLY A 1 104 ? 18.800 23.283 1.099 1.00 51.22 104 GLY A O 1
ATOM 821 N N . GLN A 1 105 ? 16.597 22.954 0.848 1.00 63.59 105 GLN A N 1
ATOM 822 C CA . GLN A 1 105 ? 16.729 21.636 0.236 1.00 63.59 105 GLN A CA 1
ATOM 823 C C . GLN A 1 105 ? 16.942 21.772 -1.285 1.00 63.59 105 GLN A C 1
ATOM 825 O O . GLN A 1 105 ? 16.149 22.383 -1.995 1.00 63.59 105 GLN A O 1
ATOM 830 N N . THR A 1 106 ? 18.080 21.269 -1.774 1.00 68.12 106 THR A N 1
ATOM 831 C CA . THR A 1 106 ? 18.577 21.517 -3.145 1.00 68.12 106 THR A CA 1
ATOM 832 C C . THR A 1 106 ? 18.486 20.305 -4.070 1.00 68.12 106 THR A C 1
ATOM 834 O O . THR A 1 106 ? 18.874 20.402 -5.232 1.00 68.12 106 THR A O 1
ATOM 837 N N . THR A 1 107 ? 18.013 19.162 -3.564 1.00 81.62 107 THR A N 1
ATOM 838 C CA . THR A 1 107 ? 17.912 17.903 -4.316 1.00 81.62 107 THR A CA 1
ATOM 839 C C . THR A 1 107 ? 16.578 17.213 -4.018 1.00 81.62 107 THR A C 1
ATOM 841 O O . THR A 1 107 ? 16.123 17.270 -2.867 1.00 81.62 107 THR A O 1
ATOM 844 N N . PRO A 1 108 ? 15.960 16.562 -5.018 1.00 89.00 108 PRO A N 1
ATOM 845 C CA . PRO A 1 108 ? 14.787 15.713 -4.817 1.00 89.00 108 PRO A CA 1
ATOM 846 C C . PRO A 1 108 ? 15.046 14.563 -3.839 1.00 89.00 108 PRO A C 1
ATOM 848 O O . PRO A 1 108 ? 16.189 14.273 -3.477 1.00 89.00 108 PRO A O 1
ATOM 851 N N . LEU A 1 109 ? 13.977 13.920 -3.372 1.00 91.69 109 LEU A N 1
ATOM 852 C CA . LEU A 1 109 ? 14.059 12.821 -2.411 1.00 91.69 109 LEU A CA 1
ATOM 853 C C . LEU A 1 109 ? 13.692 11.497 -3.065 1.00 91.69 109 LEU A C 1
ATOM 855 O O . LEU A 1 109 ? 12.806 11.435 -3.912 1.00 91.69 109 LEU A O 1
ATOM 859 N N . ILE A 1 110 ? 14.336 10.430 -2.606 1.00 94.62 110 ILE A N 1
ATOM 860 C CA . ILE A 1 110 ? 14.031 9.048 -2.964 1.00 94.62 110 ILE A CA 1
ATOM 861 C C . ILE A 1 110 ? 13.571 8.273 -1.727 1.00 94.62 110 ILE A C 1
ATOM 863 O O . ILE A 1 110 ? 14.124 8.430 -0.637 1.00 94.62 110 ILE A O 1
ATOM 867 N N . ALA A 1 111 ? 12.561 7.423 -1.887 1.00 95.00 111 ALA A N 1
ATOM 868 C CA . ALA A 1 111 ? 12.136 6.462 -0.876 1.00 95.00 111 ALA A CA 1
ATOM 869 C C . ALA A 1 111 ? 11.865 5.108 -1.528 1.00 95.00 111 ALA A C 1
ATOM 871 O O . ALA A 1 111 ? 11.249 5.033 -2.588 1.00 95.00 111 ALA A O 1
ATOM 872 N N . GLY A 1 112 ? 12.284 4.027 -0.879 1.00 94.38 112 GLY A N 1
ATOM 873 C CA . GLY A 1 112 ? 12.046 2.678 -1.379 1.00 94.38 112 GLY A CA 1
ATOM 874 C C . GLY A 1 112 ? 12.350 1.616 -0.338 1.00 94.38 112 GLY A C 1
ATOM 875 O O . GLY A 1 112 ? 12.676 1.925 0.812 1.00 94.38 112 GLY A O 1
ATOM 876 N N . ALA A 1 113 ? 12.285 0.348 -0.741 1.00 86.94 113 ALA A N 1
ATOM 877 C CA . ALA A 1 113 ? 12.557 -0.774 0.160 1.00 86.94 113 ALA A CA 1
ATOM 878 C C . ALA A 1 113 ? 13.947 -0.677 0.825 1.00 86.94 113 ALA A C 1
ATOM 880 O O . ALA A 1 113 ? 14.096 -0.995 2.004 1.00 86.94 113 ALA A O 1
ATOM 881 N N . PHE A 1 114 ? 14.945 -0.161 0.099 1.00 88.88 114 PHE A N 1
ATOM 882 C CA . PHE A 1 114 ? 16.323 0.005 0.576 1.00 88.88 114 PHE A CA 1
ATOM 883 C C . PHE A 1 114 ? 16.473 1.020 1.724 1.00 88.88 114 PHE A C 1
ATOM 885 O O . PHE A 1 114 ? 17.422 0.923 2.496 1.00 88.88 114 PHE A O 1
ATOM 892 N N . SER A 1 115 ? 15.552 1.980 1.848 1.00 89.44 115 SER A N 1
ATOM 893 C CA . SER A 1 115 ? 15.534 2.984 2.919 1.00 89.44 115 SER A CA 1
ATOM 894 C C . SER A 1 115 ? 14.441 2.711 3.950 1.00 89.44 115 SER A C 1
ATOM 896 O O . SER A 1 115 ? 14.100 3.596 4.732 1.00 89.44 115 SER A O 1
ATOM 898 N N . ASN A 1 116 ? 13.827 1.520 3.923 1.00 88.56 116 ASN A N 1
ATOM 899 C CA . ASN A 1 116 ? 12.608 1.227 4.677 1.00 88.56 116 ASN A CA 1
ATOM 900 C C . ASN A 1 116 ? 11.534 2.317 4.474 1.00 88.56 116 ASN A C 1
ATOM 902 O O . ASN A 1 116 ? 10.860 2.739 5.418 1.00 88.56 116 ASN A O 1
ATOM 906 N N . TRP A 1 117 ? 11.413 2.810 3.236 1.00 89.50 117 TRP A N 1
ATOM 907 C CA . TRP A 1 117 ? 10.486 3.865 2.823 1.00 89.50 117 TRP A CA 1
ATOM 908 C C . TRP A 1 117 ? 10.654 5.192 3.571 1.00 89.50 117 TRP A C 1
ATOM 910 O O . TRP A 1 117 ? 9.705 5.974 3.677 1.00 89.50 117 TRP A O 1
ATOM 920 N N . GLU A 1 118 ? 11.826 5.457 4.141 1.00 90.75 118 GLU A N 1
ATOM 921 C CA . GLU A 1 118 ? 12.205 6.790 4.603 1.00 90.75 118 GLU A CA 1
ATOM 922 C C . GLU A 1 118 ? 12.686 7.625 3.418 1.00 90.75 118 GLU A C 1
ATOM 924 O O . GLU A 1 118 ? 13.358 7.107 2.521 1.00 90.75 118 GLU A O 1
ATOM 929 N N . TRP A 1 119 ? 12.336 8.911 3.414 1.00 90.75 119 TRP A N 1
ATOM 930 C CA . TRP A 1 119 ? 12.847 9.845 2.422 1.00 90.75 119 TRP A CA 1
ATOM 931 C C . TRP A 1 119 ? 14.335 10.087 2.638 1.00 90.75 119 TRP A C 1
ATOM 933 O O . TRP A 1 119 ? 14.757 10.429 3.740 1.00 90.75 119 TRP A O 1
ATOM 943 N N . GLN A 1 120 ? 15.113 9.935 1.575 1.00 90.94 120 GLN A N 1
ATOM 944 C CA . GLN A 1 120 ? 16.549 10.173 1.552 1.00 90.94 120 GLN A CA 1
ATOM 945 C C . GLN A 1 120 ? 16.884 11.156 0.427 1.00 90.94 120 GLN A C 1
ATOM 947 O O . GLN A 1 120 ? 16.193 11.142 -0.593 1.00 90.94 120 GLN A O 1
ATOM 952 N N . PRO A 1 121 ? 17.923 11.999 0.566 1.00 90.50 121 PRO A N 1
ATOM 953 C CA . PRO A 1 121 ? 18.403 12.819 -0.540 1.00 90.50 121 PRO A CA 1
ATOM 954 C C . PRO A 1 121 ? 18.740 11.947 -1.747 1.00 90.50 121 PRO A C 1
ATOM 956 O O . PRO A 1 121 ? 19.489 10.974 -1.628 1.00 90.50 121 PRO A O 1
ATOM 959 N N . TYR A 1 122 ? 18.186 12.282 -2.906 1.00 89.62 122 TYR A N 1
ATOM 960 C CA . TYR A 1 122 ? 18.511 11.596 -4.142 1.00 89.62 122 TYR A CA 1
ATOM 961 C C . TYR A 1 122 ? 19.813 12.154 -4.726 1.00 89.62 122 TYR A C 1
ATOM 963 O O . TYR A 1 122 ? 19.978 13.362 -4.889 1.00 89.62 122 TYR A O 1
ATOM 971 N N . THR A 1 123 ? 20.750 11.260 -5.043 1.00 86.69 123 THR A N 1
ATOM 972 C CA . THR A 1 123 ? 22.099 11.613 -5.518 1.00 86.69 123 THR A CA 1
ATOM 973 C C . THR A 1 123 ? 22.381 11.145 -6.945 1.00 86.69 123 THR A C 1
ATOM 975 O O . THR A 1 123 ? 23.538 11.141 -7.361 1.00 86.69 123 THR A O 1
ATOM 978 N N . GLY A 1 124 ? 21.366 10.669 -7.671 1.00 82.31 124 GLY A N 1
ATOM 979 C CA . GLY A 1 124 ? 21.533 10.225 -9.054 1.00 82.31 124 GLY A CA 1
ATOM 980 C C . GLY A 1 124 ? 21.611 11.390 -10.043 1.00 82.31 124 GLY A C 1
ATOM 981 O O . GLY A 1 124 ? 21.294 12.533 -9.721 1.00 82.31 124 GLY A O 1
ATOM 982 N N . GLU A 1 125 ? 22.050 11.090 -11.265 1.00 77.19 125 GLU A N 1
ATOM 983 C CA . GLU A 1 125 ? 22.373 12.101 -12.284 1.00 77.19 125 GLU A CA 1
ATOM 984 C C . GLU A 1 125 ? 21.142 12.829 -12.852 1.00 77.19 125 GLU A C 1
ATOM 986 O O . GLU A 1 125 ? 21.236 13.996 -13.226 1.00 77.19 125 GLU A O 1
ATOM 991 N N . SER A 1 126 ? 19.986 12.157 -12.906 1.00 77.94 126 SER A N 1
ATOM 992 C CA . SER A 1 126 ? 18.710 12.732 -13.349 1.00 77.94 126 SER A CA 1
ATOM 993 C C . SER A 1 126 ? 17.883 13.124 -12.126 1.00 77.94 126 SER A C 1
ATOM 995 O O . SER A 1 126 ? 17.388 12.221 -11.460 1.00 77.94 126 SER A O 1
ATOM 997 N N . PRO A 1 127 ? 17.725 14.418 -11.796 1.00 74.81 127 PRO A N 1
ATOM 998 C CA . PRO A 1 127 ? 17.187 14.840 -10.505 1.00 74.81 127 PRO A CA 1
ATOM 999 C C . PRO A 1 127 ? 15.692 14.550 -10.299 1.00 74.81 127 PRO A C 1
ATOM 1001 O O . PRO A 1 127 ? 15.301 14.405 -9.152 1.00 74.81 127 PRO A O 1
ATOM 1004 N N . HIS A 1 128 ? 14.871 14.420 -11.349 1.00 84.19 128 HIS A N 1
ATOM 1005 C CA . HIS A 1 128 ? 13.410 14.212 -11.239 1.00 84.19 128 HIS A CA 1
ATOM 1006 C C . HIS A 1 128 ? 12.676 15.350 -10.496 1.00 84.19 128 HIS A C 1
ATOM 1008 O O . HIS A 1 128 ? 11.912 15.122 -9.561 1.00 84.19 128 HIS A O 1
ATOM 1014 N N . SER A 1 129 ? 12.946 16.600 -10.889 1.00 84.25 129 SER A N 1
ATOM 1015 C CA . SER A 1 129 ? 12.406 17.803 -10.232 1.00 84.25 129 SER A CA 1
ATOM 1016 C C . SER A 1 129 ? 11.048 18.287 -10.760 1.00 84.25 129 SER A C 1
ATOM 1018 O O . SER A 1 129 ? 10.492 19.217 -10.197 1.00 84.25 129 SER A O 1
ATOM 1020 N N . ASP A 1 130 ? 10.546 17.726 -11.861 1.00 85.06 130 ASP A N 1
ATOM 1021 C CA . ASP A 1 130 ? 9.303 18.135 -12.545 1.00 85.06 130 ASP A CA 1
ATOM 1022 C C . ASP A 1 130 ? 8.264 16.999 -12.640 1.00 85.06 130 ASP A C 1
ATOM 1024 O O . ASP A 1 130 ? 7.276 17.090 -13.371 1.00 85.06 130 ASP A O 1
ATOM 1028 N N . HIS A 1 131 ? 8.509 15.883 -11.953 1.00 88.81 131 HIS A N 1
ATOM 1029 C CA . HIS A 1 131 ? 7.620 14.727 -11.942 1.00 88.81 131 HIS A CA 1
ATOM 1030 C C . HIS A 1 131 ? 7.827 13.861 -10.698 1.00 88.81 131 HIS A C 1
ATOM 1032 O O . HIS A 1 131 ? 8.806 13.981 -9.960 1.00 88.81 131 HIS A O 1
ATOM 1038 N N . ILE A 1 132 ? 6.888 12.946 -10.480 1.00 92.25 132 ILE A N 1
ATOM 1039 C CA . ILE A 1 132 ? 7.056 11.797 -9.595 1.00 92.25 132 ILE A CA 1
ATOM 1040 C C . ILE A 1 132 ? 7.514 10.630 -10.463 1.00 92.25 132 ILE A C 1
ATOM 1042 O O . ILE A 1 132 ? 6.777 10.190 -11.347 1.00 92.25 132 ILE A O 1
ATOM 1046 N N . HIS A 1 133 ? 8.707 10.116 -10.195 1.00 93.69 133 HIS A N 1
ATOM 1047 C CA . HIS A 1 133 ? 9.207 8.888 -10.797 1.00 93.69 133 HIS A CA 1
ATOM 1048 C C . HIS A 1 133 ? 8.837 7.699 -9.910 1.00 93.69 133 HIS A C 1
ATOM 1050 O O . HIS A 1 133 ? 9.140 7.706 -8.716 1.00 93.69 133 HIS A O 1
ATOM 1056 N N . VAL A 1 134 ? 8.220 6.662 -10.474 1.00 94.00 134 VAL A N 1
ATOM 1057 C CA . VAL A 1 134 ? 7.905 5.415 -9.759 1.00 94.00 134 VAL A CA 1
ATOM 1058 C C . VAL A 1 134 ? 8.482 4.241 -10.530 1.00 94.00 134 VAL A C 1
ATOM 1060 O O . VAL A 1 134 ? 8.092 4.016 -11.673 1.00 94.00 134 VAL A O 1
ATOM 1063 N N . SER A 1 135 ? 9.350 3.456 -9.887 1.00 92.31 135 SER A N 1
ATOM 1064 C CA . SER A 1 135 ? 9.924 2.244 -10.475 1.00 92.31 135 SER A CA 1
ATOM 1065 C C . SER A 1 135 ? 9.448 0.996 -9.740 1.00 92.31 135 SER A C 1
ATOM 1067 O O . SER A 1 135 ? 9.557 0.864 -8.516 1.00 92.31 135 SER A O 1
ATOM 1069 N N . THR A 1 136 ? 8.926 0.045 -10.510 1.00 90.94 136 THR A N 1
ATOM 1070 C CA . THR A 1 136 ? 8.622 -1.306 -10.035 1.00 90.94 136 THR A CA 1
ATOM 1071 C C . THR A 1 136 ? 9.883 -2.153 -9.955 1.00 90.94 136 THR A C 1
ATOM 1073 O O . THR A 1 136 ? 10.105 -2.782 -8.925 1.00 90.94 136 THR A O 1
ATOM 1076 N N . VAL A 1 137 ? 10.738 -2.115 -10.977 1.00 89.38 137 VAL A N 1
ATOM 1077 C CA . VAL A 1 137 ? 12.003 -2.858 -11.075 1.00 89.38 137 VAL A CA 1
ATOM 1078 C C . VAL A 1 137 ? 12.962 -2.059 -11.955 1.00 89.38 137 VAL A C 1
ATOM 1080 O O . VAL A 1 137 ? 12.538 -1.553 -12.988 1.00 89.38 137 VAL A O 1
ATOM 1083 N N . ASP A 1 138 ? 14.247 -2.021 -11.596 1.00 89.31 138 ASP A N 1
ATOM 1084 C CA . ASP A 1 138 ? 15.313 -1.501 -12.460 1.00 89.31 138 ASP A CA 1
ATOM 1085 C C . ASP A 1 138 ? 16.098 -2.637 -13.117 1.00 89.31 138 ASP A C 1
ATOM 1087 O O . ASP A 1 138 ? 16.345 -3.677 -12.500 1.00 89.31 138 ASP A O 1
ATOM 1091 N N . LEU A 1 139 ? 16.487 -2.434 -14.377 1.00 89.25 139 LEU A N 1
ATOM 1092 C CA . LEU A 1 139 ? 17.161 -3.436 -15.200 1.00 89.25 139 LEU A CA 1
ATOM 1093 C C . LEU A 1 139 ? 17.969 -2.785 -16.336 1.00 89.25 139 LEU A C 1
ATOM 1095 O O . LEU A 1 139 ? 17.746 -1.618 -16.675 1.00 89.25 139 LEU A O 1
ATOM 1099 N N . TYR A 1 140 ? 18.920 -3.511 -16.938 1.00 90.44 140 TYR A N 1
ATOM 1100 C CA . TYR A 1 140 ? 19.472 -3.103 -18.236 1.00 90.44 140 TYR A CA 1
ATOM 1101 C C . TYR A 1 140 ? 18.515 -3.503 -19.356 1.00 90.44 140 TYR A C 1
ATOM 1103 O O . TYR A 1 140 ? 17.784 -4.482 -19.241 1.00 90.44 140 TYR A O 1
ATOM 1111 N N . TRP A 1 141 ? 18.551 -2.779 -20.475 1.00 88.44 141 TRP A N 1
ATOM 1112 C CA . TRP A 1 141 ? 17.692 -3.076 -21.621 1.00 88.44 141 TRP A CA 1
ATOM 1113 C C . TRP A 1 141 ? 17.776 -4.548 -22.057 1.00 88.44 141 TRP A C 1
ATOM 1115 O O . TRP A 1 141 ? 18.854 -5.052 -22.376 1.00 88.44 141 TRP A O 1
ATOM 1125 N N . GLY A 1 142 ? 16.632 -5.225 -22.104 1.00 87.88 142 GLY A N 1
ATOM 1126 C CA . GLY A 1 142 ? 16.494 -6.623 -22.496 1.00 87.88 142 GLY A CA 1
ATOM 1127 C C . GLY A 1 142 ? 16.871 -7.645 -21.419 1.00 87.88 142 GLY A C 1
ATOM 1128 O O . GLY A 1 142 ? 16.868 -8.841 -21.720 1.00 87.88 142 GLY A O 1
ATOM 1129 N N . ASP A 1 143 ? 17.191 -7.219 -20.193 1.00 91.69 143 ASP A N 1
ATOM 1130 C CA . ASP A 1 143 ? 17.418 -8.139 -19.075 1.00 91.69 143 ASP A CA 1
ATOM 1131 C C . ASP A 1 143 ? 16.108 -8.838 -18.658 1.00 91.69 143 ASP A C 1
ATOM 1133 O O . ASP A 1 143 ? 15.018 -8.267 -18.773 1.00 91.69 143 ASP A O 1
ATOM 1137 N N . PRO A 1 144 ? 16.177 -10.086 -18.160 1.00 90.56 144 PRO A N 1
ATOM 1138 C CA . PRO A 1 144 ? 15.009 -10.766 -17.620 1.00 90.56 144 PRO A CA 1
ATOM 1139 C C . PRO A 1 144 ? 14.577 -10.158 -16.279 1.00 90.56 144 PRO A C 1
ATOM 1141 O O . PRO A 1 144 ? 15.406 -9.844 -15.423 1.00 90.56 144 PRO A O 1
ATOM 1144 N N . VAL A 1 145 ? 13.265 -10.085 -16.051 1.00 87.75 145 VAL A N 1
ATOM 1145 C CA . VAL A 1 145 ? 12.705 -9.771 -14.730 1.00 87.75 145 VAL A CA 1
ATOM 1146 C C . VAL A 1 145 ? 12.724 -11.034 -13.875 1.00 87.75 145 VAL A C 1
ATOM 1148 O O . VAL A 1 145 ? 12.029 -12.005 -14.164 1.00 87.75 145 VAL A O 1
ATOM 1151 N N . ASN A 1 146 ? 13.498 -11.017 -12.790 1.00 83.88 146 ASN A N 1
ATOM 1152 C CA . ASN A 1 146 ? 13.621 -12.150 -11.860 1.00 83.88 146 ASN A CA 1
ATOM 1153 C C . ASN A 1 146 ? 12.608 -12.100 -10.705 1.00 83.88 146 ASN A C 1
ATOM 1155 O O . ASN A 1 146 ? 12.827 -12.697 -9.652 1.00 83.88 146 ASN A O 1
ATOM 1159 N N . PHE A 1 147 ? 11.508 -11.377 -10.895 1.00 78.50 147 PHE A N 1
ATOM 1160 C CA . PHE A 1 147 ? 10.466 -11.212 -9.895 1.00 78.50 147 PHE A CA 1
ATOM 1161 C C . PHE A 1 147 ? 9.120 -11.752 -10.390 1.00 78.50 147 PHE A C 1
ATOM 1163 O O . PHE A 1 147 ? 8.850 -11.712 -11.592 1.00 78.50 147 PHE A O 1
ATOM 1170 N N . PRO A 1 148 ? 8.252 -12.235 -9.484 1.00 77.75 148 PRO A N 1
ATOM 1171 C CA . PRO A 1 148 ? 6.928 -12.713 -9.856 1.00 77.75 148 PRO A CA 1
ATOM 1172 C C . PRO A 1 148 ? 6.079 -11.620 -10.528 1.00 77.75 148 PRO A C 1
ATOM 1174 O O . PRO A 1 148 ? 6.038 -10.469 -10.084 1.00 77.75 148 PRO A O 1
ATOM 1177 N N . ALA A 1 149 ? 5.388 -11.980 -11.613 1.00 75.12 149 ALA A N 1
ATOM 1178 C CA . ALA A 1 149 ? 4.584 -11.040 -12.399 1.00 75.12 149 ALA A CA 1
ATOM 1179 C C . ALA A 1 149 ? 3.392 -10.466 -11.613 1.00 75.12 149 ALA A C 1
ATOM 1181 O O . ALA A 1 149 ? 2.961 -9.349 -11.875 1.00 75.12 149 ALA A O 1
ATOM 1182 N N . ASP A 1 150 ? 2.875 -11.195 -10.628 1.00 74.31 150 ASP A N 1
ATOM 1183 C CA . ASP A 1 150 ? 1.834 -10.743 -9.699 1.00 74.31 150 ASP A CA 1
ATOM 1184 C C . ASP A 1 150 ? 2.317 -9.662 -8.719 1.00 74.31 150 ASP A C 1
ATOM 1186 O O . ASP A 1 150 ? 1.490 -8.985 -8.110 1.00 74.31 150 ASP A O 1
ATOM 1190 N N . VAL A 1 151 ? 3.631 -9.448 -8.604 1.00 72.94 151 VAL A N 1
ATOM 1191 C CA . VAL A 1 151 ? 4.204 -8.350 -7.816 1.00 72.94 151 VAL A CA 1
ATOM 1192 C C . VAL A 1 151 ? 4.364 -7.100 -8.681 1.00 72.94 151 VAL A C 1
ATOM 1194 O O . VAL A 1 151 ? 3.847 -6.045 -8.324 1.00 72.94 151 VAL A O 1
ATOM 1197 N N . TYR A 1 152 ? 5.015 -7.218 -9.845 1.00 76.50 152 TYR A N 1
ATOM 1198 C CA . TYR A 1 152 ? 5.458 -6.050 -10.625 1.00 76.50 152 TYR A CA 1
ATOM 1199 C C . TYR A 1 152 ? 4.788 -5.866 -12.002 1.00 76.50 152 TYR A C 1
ATOM 1201 O O . TYR A 1 152 ? 5.044 -4.865 -12.659 1.00 76.50 152 TYR A O 1
ATOM 1209 N N . ASP A 1 153 ? 3.907 -6.767 -12.450 1.00 84.19 153 ASP A N 1
ATOM 1210 C CA . ASP A 1 153 ? 3.030 -6.618 -13.639 1.00 84.19 153 ASP A CA 1
ATOM 1211 C C . ASP A 1 153 ? 1.556 -6.922 -13.280 1.00 84.19 153 ASP A C 1
ATOM 1213 O O . ASP A 1 153 ? 0.757 -7.331 -14.127 1.00 84.19 153 ASP A O 1
ATOM 1217 N N . SER A 1 154 ? 1.203 -6.740 -12.001 1.00 85.19 154 SER A N 1
ATOM 1218 C CA . SER A 1 154 ? -0.145 -6.946 -11.462 1.00 85.19 154 SER A CA 1
ATOM 1219 C C . SER A 1 154 ? -1.170 -5.999 -12.084 1.00 85.19 154 SER A C 1
ATOM 1221 O O . SER A 1 154 ? -0.837 -4.887 -12.474 1.00 85.19 154 SER A O 1
ATOM 1223 N N . THR A 1 155 ? -2.432 -6.418 -12.140 1.00 85.69 155 THR A N 1
ATOM 1224 C CA . THR A 1 155 ? -3.574 -5.556 -12.503 1.00 85.69 155 THR A CA 1
ATOM 1225 C C . THR A 1 155 ? -4.393 -5.138 -11.284 1.00 85.69 155 THR A C 1
ATOM 1227 O O . THR A 1 155 ? -5.485 -4.592 -11.437 1.00 85.69 155 THR A O 1
ATOM 1230 N N . GLU A 1 156 ? -3.938 -5.472 -10.074 1.00 86.00 156 GLU A N 1
ATOM 1231 C CA . GLU A 1 156 ? -4.639 -5.077 -8.860 1.00 86.00 156 GLU A CA 1
ATOM 1232 C C . GLU A 1 156 ? -4.609 -3.564 -8.656 1.00 86.00 156 GLU A C 1
ATOM 1234 O O . GLU A 1 156 ? -3.661 -2.876 -9.035 1.00 86.00 156 GLU A O 1
ATOM 1239 N N . SER A 1 157 ? -5.669 -3.064 -8.025 1.00 87.56 157 SER A N 1
ATOM 1240 C CA . SER A 1 157 ? -5.804 -1.651 -7.700 1.00 87.56 157 SER A CA 1
ATOM 1241 C C . SER A 1 157 ? -4.675 -1.179 -6.782 1.00 87.56 157 SER A C 1
ATOM 1243 O O . SER A 1 157 ? -4.281 -1.889 -5.852 1.00 87.56 157 SER A O 1
ATOM 1245 N N . TRP A 1 158 ? -4.202 0.046 -7.015 1.00 86.75 158 TRP A N 1
ATOM 1246 C CA . TRP A 1 158 ? -3.289 0.744 -6.104 1.00 86.75 158 TRP A CA 1
ATOM 1247 C C . TRP A 1 158 ? -4.044 1.425 -4.955 1.00 86.75 158 TRP A C 1
ATOM 1249 O O . TRP A 1 158 ? -3.432 1.897 -3.999 1.00 86.75 158 TRP A O 1
ATOM 1259 N N . GLY A 1 159 ? -5.377 1.463 -5.026 1.00 85.44 159 GLY A N 1
ATOM 1260 C CA . GLY A 1 159 ? -6.236 2.119 -4.048 1.00 85.44 159 GLY A CA 1
ATOM 1261 C C . GLY A 1 159 ? -6.219 3.644 -4.143 1.00 85.44 159 GLY A C 1
ATOM 1262 O O . GLY A 1 159 ? -6.776 4.302 -3.270 1.00 85.44 159 GLY A O 1
ATOM 1263 N N . ILE A 1 160 ? -5.629 4.227 -5.189 1.00 83.44 160 ILE A N 1
ATOM 1264 C CA . ILE A 1 160 ? -5.487 5.678 -5.351 1.00 83.44 160 ILE A CA 1
ATOM 1265 C C . ILE A 1 160 ? -6.840 6.322 -5.659 1.00 83.44 160 ILE A C 1
ATOM 1267 O O . ILE A 1 160 ? -7.187 7.326 -5.042 1.00 83.44 160 ILE A O 1
ATOM 1271 N N . ALA A 1 161 ? -7.640 5.721 -6.546 1.00 75.00 161 ALA A N 1
ATOM 1272 C CA . ALA A 1 161 ? -8.908 6.294 -7.016 1.00 75.00 161 ALA A CA 1
ATOM 1273 C C . ALA A 1 161 ? -9.978 6.488 -5.922 1.00 75.00 161 ALA A C 1
ATOM 1275 O O . ALA A 1 161 ? -10.924 7.246 -6.123 1.00 75.00 161 ALA A O 1
ATOM 1276 N N . GLY A 1 162 ? -9.870 5.775 -4.794 1.00 65.50 162 GLY A N 1
ATOM 1277 C CA . GLY A 1 162 ? -10.822 5.842 -3.678 1.00 65.50 162 GLY A CA 1
ATOM 1278 C C . GLY A 1 162 ? -10.432 6.818 -2.564 1.00 65.50 162 GLY A C 1
ATOM 1279 O O . GLY A 1 162 ? -11.208 7.007 -1.630 1.00 65.50 162 GLY A O 1
ATOM 1280 N N . ILE A 1 163 ? -9.242 7.425 -2.629 1.00 64.88 163 ILE A N 1
ATOM 1281 C CA . ILE A 1 163 ? -8.749 8.336 -1.591 1.00 64.88 163 ILE A CA 1
ATOM 1282 C C . ILE A 1 163 ? -9.291 9.743 -1.868 1.00 64.88 163 ILE A C 1
ATOM 1284 O O . ILE A 1 163 ? -8.768 10.479 -2.701 1.00 64.88 163 ILE A O 1
ATOM 1288 N N . THR A 1 164 ? -10.340 10.131 -1.145 1.00 51.97 164 THR A N 1
ATOM 1289 C CA . THR A 1 164 ? -10.945 11.468 -1.216 1.00 51.97 164 THR A CA 1
ATOM 1290 C C . THR A 1 164 ? -10.348 12.389 -0.149 1.00 51.97 164 THR A C 1
ATOM 1292 O O . THR A 1 164 ? -11.014 12.715 0.831 1.00 51.97 164 THR A O 1
ATOM 1295 N N . ASN A 1 165 ? -9.091 12.805 -0.299 1.00 49.31 165 ASN A N 1
ATOM 1296 C CA . ASN A 1 165 ? -8.587 13.957 0.454 1.00 49.31 165 ASN A CA 1
ATOM 1297 C C . ASN A 1 165 ? -8.586 15.159 -0.487 1.00 49.31 165 ASN A C 1
ATOM 1299 O O . ASN A 1 165 ? -7.655 15.356 -1.256 1.00 49.31 165 ASN A O 1
ATOM 1303 N N . ALA A 1 166 ? -9.676 15.923 -0.450 1.00 36.12 166 ALA A N 1
ATOM 1304 C CA . ALA A 1 166 ? -9.717 17.259 -1.015 1.00 36.12 166 ALA A CA 1
ATOM 1305 C C . ALA A 1 166 ? -9.094 18.217 0.009 1.00 36.12 166 ALA A C 1
ATOM 1307 O O . ALA A 1 166 ? -9.724 18.512 1.021 1.00 36.12 166 ALA A O 1
ATOM 1308 N N . GLY A 1 167 ? -7.868 18.670 -0.257 1.00 42.22 167 GLY A N 1
ATOM 1309 C CA . GLY A 1 167 ? -7.264 19.854 0.352 1.00 42.22 167 GLY A CA 1
ATOM 1310 C C . GLY A 1 167 ? -6.950 19.770 1.849 1.00 42.22 167 GLY A C 1
ATOM 1311 O O . GLY A 1 167 ? -7.814 19.961 2.701 1.00 42.22 167 GLY A O 1
ATOM 1312 N N . GLY A 1 168 ? -5.661 19.652 2.163 1.00 39.56 168 GLY A N 1
ATOM 1313 C CA . GLY A 1 168 ? -5.130 20.017 3.474 1.00 39.56 168 GLY A CA 1
ATOM 1314 C C . GLY A 1 168 ? -4.924 18.829 4.406 1.00 39.56 168 GLY A C 1
ATOM 1315 O O . GLY A 1 168 ? -5.866 18.242 4.930 1.00 39.56 168 GLY A O 1
ATOM 1316 N N . ALA A 1 169 ? -3.644 18.558 4.659 1.00 33.66 169 ALA A N 1
ATOM 1317 C CA . ALA A 1 169 ? -3.106 17.449 5.435 1.00 33.66 169 ALA A CA 1
ATOM 1318 C C . ALA A 1 169 ? -3.381 16.078 4.805 1.00 33.66 169 ALA A C 1
ATOM 1320 O O . ALA A 1 169 ? -4.467 15.509 4.917 1.00 33.66 169 ALA A O 1
ATOM 1321 N N . VAL A 1 170 ? -2.315 15.506 4.232 1.00 37.56 170 VAL A N 1
ATOM 1322 C CA . VAL A 1 170 ? -2.157 14.060 4.076 1.00 37.56 170 VAL A CA 1
ATOM 1323 C C . VAL A 1 170 ? -2.546 13.429 5.408 1.00 37.56 170 VAL A C 1
ATOM 1325 O O . VAL A 1 170 ? -1.779 13.455 6.369 1.00 37.56 170 VAL A O 1
ATOM 1328 N N . ARG A 1 171 ? -3.755 12.874 5.492 1.00 34.25 171 ARG A N 1
ATOM 1329 C CA . ARG A 1 171 ? -3.994 11.812 6.453 1.00 34.25 171 ARG A CA 1
ATOM 1330 C C . ARG A 1 171 ? -3.227 10.631 5.881 1.00 34.25 171 ARG A C 1
ATOM 1332 O O . ARG A 1 171 ? -3.557 10.219 4.762 1.00 34.25 171 ARG A O 1
ATOM 1339 N N . PRO A 1 172 ? -2.206 10.102 6.583 1.00 38.72 172 PRO A N 1
ATOM 1340 C CA . PRO A 1 172 ? -1.772 8.744 6.308 1.00 38.72 172 PRO A CA 1
ATOM 1341 C C . PRO A 1 172 ? -3.037 7.898 6.188 1.00 38.72 172 PRO A C 1
ATOM 1343 O O . PRO A 1 172 ? -4.013 8.168 6.901 1.00 38.72 172 PRO A O 1
ATOM 1346 N N . ILE A 1 173 ? -3.041 6.891 5.311 1.00 38.59 173 ILE A N 1
ATOM 1347 C CA . ILE A 1 173 ? -3.942 5.756 5.531 1.00 38.59 173 ILE A CA 1
ATOM 1348 C C . ILE A 1 173 ? -3.792 5.461 7.017 1.00 38.59 173 ILE A C 1
ATOM 1350 O O . ILE A 1 173 ? -2.663 5.203 7.445 1.00 38.59 173 ILE A O 1
ATOM 1354 N N . GLU A 1 174 ? -4.860 5.673 7.801 1.00 32.06 174 GLU A N 1
ATOM 1355 C CA . GLU A 1 174 ? -4.815 5.414 9.232 1.00 32.06 174 GLU A CA 1
ATOM 1356 C C . GLU A 1 174 ? -4.231 4.018 9.329 1.00 32.06 174 GLU A C 1
ATOM 1358 O O . GLU A 1 174 ? -4.819 3.069 8.800 1.00 32.06 174 GLU A O 1
ATOM 1363 N N . THR A 1 175 ? -3.032 3.911 9.904 1.00 40.09 175 THR A N 1
ATOM 1364 C CA . THR A 1 175 ? -2.491 2.635 10.326 1.00 40.09 175 THR A CA 1
ATOM 1365 C C . THR A 1 175 ? -3.431 2.194 11.420 1.00 40.09 175 THR A C 1
ATOM 1367 O O . THR A 1 175 ? -3.204 2.445 12.598 1.00 40.09 175 THR A O 1
ATOM 1370 N N . LYS A 1 176 ? -4.552 1.621 11.008 1.00 35.47 176 LYS A N 1
ATOM 1371 C CA . LYS A 1 176 ? -5.294 0.742 11.854 1.00 35.47 176 LYS A CA 1
ATOM 1372 C C . LYS A 1 176 ? -4.329 -0.411 12.058 1.00 35.47 176 LYS A C 1
ATOM 1374 O O . LYS A 1 176 ? -4.029 -1.145 11.114 1.00 35.47 176 LYS A O 1
ATOM 1379 N N . ASP A 1 177 ? -3.746 -0.462 13.253 1.00 42.50 177 ASP A N 1
ATOM 1380 C CA . ASP A 1 177 ? -2.927 -1.586 13.691 1.00 42.50 177 ASP A CA 1
ATOM 1381 C C . ASP A 1 177 ? -3.736 -2.872 13.442 1.00 42.50 177 ASP A C 1
ATOM 1383 O O . ASP A 1 177 ? -4.956 -2.825 13.251 1.00 42.50 177 ASP A O 1
ATOM 1387 N N . TRP A 1 178 ? -3.109 -4.045 13.445 1.00 41.62 178 TRP A N 1
ATOM 1388 C CA . TRP A 1 178 ? -3.846 -5.309 13.338 1.00 41.62 178 TRP A CA 1
ATOM 1389 C C . TRP A 1 178 ? -5.063 -5.326 14.292 1.00 41.62 178 TRP A C 1
ATOM 1391 O O . TRP A 1 178 ? -6.121 -5.830 13.933 1.00 41.62 178 TRP A O 1
ATOM 1401 N N . PHE A 1 179 ? -4.941 -4.687 15.461 1.00 43.69 179 PHE A N 1
ATOM 1402 C CA . PHE A 1 179 ? -5.999 -4.545 16.461 1.00 43.69 179 PHE A CA 1
ATOM 1403 C C . PHE A 1 179 ? -7.171 -3.641 16.048 1.00 43.69 179 PHE A C 1
ATOM 1405 O O . PHE A 1 179 ? -8.275 -3.832 16.549 1.00 43.69 179 PHE A O 1
ATOM 1412 N N . ASP A 1 180 ? -6.959 -2.702 15.129 1.00 41.72 180 ASP A N 1
ATOM 1413 C CA . ASP A 1 180 ? -7.976 -1.769 14.639 1.00 41.72 180 ASP A CA 1
ATOM 1414 C C . ASP A 1 180 ? -8.677 -2.272 13.357 1.00 41.72 180 ASP A C 1
ATOM 1416 O O . ASP A 1 180 ? -9.781 -1.824 13.043 1.00 41.72 180 ASP A O 1
ATOM 1420 N N . MET A 1 181 ? -8.048 -3.185 12.599 1.00 42.03 181 MET A N 1
ATOM 1421 C CA . MET A 1 181 ? -8.618 -3.816 11.389 1.00 42.03 181 MET A CA 1
ATOM 1422 C C . MET A 1 181 ? -9.151 -5.227 11.626 1.00 42.03 181 MET A C 1
ATOM 1424 O O . MET A 1 181 ? -9.973 -5.708 10.844 1.00 42.03 181 MET A O 1
ATOM 1428 N N . ALA A 1 182 ? -8.691 -5.898 12.682 1.00 47.78 182 ALA A N 1
ATOM 1429 C CA . ALA A 1 182 ? -9.210 -7.197 13.049 1.00 47.78 182 ALA A CA 1
ATOM 1430 C C . ALA A 1 182 ? -10.680 -7.055 13.432 1.00 47.78 182 ALA A C 1
ATOM 1432 O O . ALA A 1 182 ? -11.050 -6.405 14.412 1.00 47.78 182 ALA A O 1
ATOM 1433 N N . THR A 1 183 ? -11.541 -7.733 12.684 1.00 58.06 183 THR A N 1
ATOM 1434 C CA . THR A 1 183 ? -12.872 -8.019 13.198 1.00 58.06 183 THR A CA 1
ATOM 1435 C C . THR A 1 183 ? -12.726 -8.895 14.447 1.00 58.06 183 THR A C 1
ATOM 1437 O O . THR A 1 183 ? -11.716 -9.581 14.629 1.00 58.06 183 THR A O 1
ATOM 1440 N N . ALA A 1 184 ? -13.751 -8.952 15.301 1.00 65.31 184 ALA A N 1
ATOM 1441 C CA . ALA A 1 184 ? -13.757 -9.886 16.435 1.00 65.31 184 ALA A CA 1
ATOM 1442 C C . ALA A 1 184 ? -13.433 -11.334 16.000 1.00 65.31 184 ALA A C 1
ATOM 1444 O O . ALA A 1 184 ? -12.819 -12.092 16.744 1.00 65.31 184 ALA A O 1
ATOM 1445 N N . LYS A 1 185 ? -13.782 -11.689 14.757 1.00 67.75 185 LYS A N 1
ATOM 1446 C CA . LYS A 1 185 ? -13.488 -12.983 14.143 1.00 67.75 185 LYS A CA 1
ATOM 1447 C C . LYS A 1 185 ? -12.004 -13.176 13.814 1.00 67.75 185 LYS A C 1
ATOM 1449 O O . LYS A 1 185 ? -11.499 -14.285 13.967 1.00 67.75 185 LYS A O 1
ATOM 1454 N N . ASP A 1 186 ? -11.311 -12.133 13.367 1.00 61.81 186 ASP A N 1
ATOM 1455 C CA . ASP A 1 186 ? -9.882 -12.208 13.054 1.00 61.81 186 ASP A CA 1
ATOM 1456 C C . ASP A 1 186 ? -9.067 -12.346 14.340 1.00 61.81 186 ASP A C 1
ATOM 1458 O O . ASP A 1 186 ? -8.227 -13.242 14.436 1.00 61.81 186 ASP A O 1
ATOM 1462 N N . LEU A 1 187 ? -9.392 -11.540 15.359 1.00 70.62 187 LEU A N 1
ATOM 1463 C CA . LEU A 1 187 ? -8.831 -11.640 16.711 1.00 70.62 187 LEU A CA 1
ATOM 1464 C C . LEU A 1 187 ? -9.032 -13.035 17.306 1.00 70.62 187 LEU A C 1
ATOM 1466 O O . LEU A 1 187 ? -8.071 -13.644 17.780 1.00 70.62 187 LEU A O 1
ATOM 1470 N N . ASP A 1 188 ? -10.247 -13.574 17.207 1.00 71.69 188 ASP A N 1
ATOM 1471 C CA . ASP A 1 188 ? -10.550 -14.940 17.627 1.00 71.69 188 ASP A CA 1
ATOM 1472 C C . ASP A 1 188 ? -9.685 -15.972 16.894 1.00 71.69 188 ASP A C 1
ATOM 1474 O O . ASP A 1 188 ? -9.091 -16.846 17.527 1.00 71.69 188 ASP A O 1
ATOM 1478 N N . ALA A 1 189 ? -9.542 -15.838 15.574 1.00 72.00 189 ALA A N 1
ATOM 1479 C CA . ALA A 1 189 ? -8.749 -16.757 14.769 1.00 72.00 189 ALA A CA 1
ATOM 1480 C C . ALA A 1 189 ? -7.243 -16.687 15.080 1.00 72.00 189 ALA A C 1
ATOM 1482 O O . ALA A 1 189 ? -6.566 -17.718 15.057 1.00 72.00 189 ALA A O 1
ATOM 1483 N N . ALA A 1 190 ? -6.691 -15.504 15.360 1.00 72.31 190 ALA A N 1
ATOM 1484 C CA . ALA A 1 190 ? -5.281 -15.356 15.725 1.00 72.31 190 ALA A CA 1
ATOM 1485 C C . ALA A 1 190 ? -4.988 -15.879 17.132 1.00 72.31 190 ALA A C 1
ATOM 1487 O O . ALA A 1 190 ? -3.969 -16.542 17.327 1.00 72.31 190 ALA A O 1
ATOM 1488 N N . VAL A 1 191 ? -5.890 -15.641 18.087 1.00 76.25 191 VAL A N 1
ATOM 1489 C CA . VAL A 1 191 ? -5.807 -16.221 19.432 1.00 76.25 191 VAL A CA 1
ATOM 1490 C C . VAL A 1 191 ? -5.876 -17.745 19.351 1.00 76.25 191 VAL A C 1
ATOM 1492 O O . VAL A 1 191 ? -5.020 -18.415 19.925 1.00 76.25 191 VAL A O 1
ATOM 1495 N N . ASP A 1 192 ? -6.804 -18.303 18.570 1.00 74.19 192 ASP A N 1
ATOM 1496 C CA . ASP A 1 192 ? -6.935 -19.754 18.400 1.00 74.19 192 ASP A CA 1
ATOM 1497 C C . ASP A 1 192 ? -5.692 -20.372 17.738 1.00 74.19 192 ASP A C 1
ATOM 1499 O O . ASP A 1 192 ? -5.167 -21.380 18.220 1.00 74.19 192 ASP A O 1
ATOM 1503 N N . LYS A 1 193 ? -5.155 -19.744 16.681 1.00 74.44 193 LYS A N 1
ATOM 1504 C CA . LYS A 1 193 ? -3.906 -20.184 16.031 1.00 74.44 193 LYS A CA 1
ATOM 1505 C C . LYS A 1 193 ? -2.693 -20.060 16.953 1.00 74.44 193 LYS A C 1
ATOM 1507 O O . LYS A 1 193 ? -1.839 -20.945 16.951 1.00 74.44 193 LYS A O 1
ATOM 1512 N N . GLY A 1 194 ? -2.603 -18.981 17.728 1.00 77.06 194 GLY A N 1
ATOM 1513 C CA . GLY A 1 194 ? -1.525 -18.752 18.688 1.00 77.06 194 GLY A CA 1
ATOM 1514 C C . GLY A 1 194 ? -1.543 -19.785 19.812 1.00 77.06 194 GLY A C 1
ATOM 1515 O O . GLY A 1 194 ? -0.535 -20.445 20.057 1.00 77.06 194 GLY A O 1
ATOM 1516 N N . LEU A 1 195 ? -2.704 -19.993 20.434 1.00 75.00 195 LEU A N 1
ATOM 1517 C CA . LEU A 1 195 ? -2.902 -21.018 21.461 1.00 75.00 195 LEU A CA 1
ATOM 1518 C C . LEU A 1 195 ? -2.541 -22.409 20.925 1.00 75.00 195 LEU A C 1
ATOM 1520 O O . LEU A 1 195 ? -1.768 -23.117 21.563 1.00 75.00 195 LEU A O 1
ATOM 1524 N N . ALA A 1 196 ? -3.010 -22.772 19.727 1.00 71.88 196 ALA A N 1
ATOM 1525 C CA . ALA A 1 196 ? -2.686 -24.061 19.115 1.00 71.88 196 ALA A CA 1
ATOM 1526 C C . ALA A 1 196 ? -1.185 -24.223 18.818 1.00 71.88 196 ALA A C 1
ATOM 1528 O O . ALA A 1 196 ? -0.631 -25.301 19.021 1.00 71.88 196 ALA A O 1
ATOM 1529 N N . LYS A 1 197 ? -0.511 -23.158 18.365 1.00 75.69 197 LYS A N 1
ATOM 1530 C CA . LYS A 1 197 ? 0.922 -23.181 18.041 1.00 75.69 197 LYS A CA 1
ATOM 1531 C C . LYS A 1 197 ? 1.811 -23.338 19.277 1.00 75.69 197 LYS A C 1
ATOM 1533 O O . LYS A 1 197 ? 2.819 -24.033 19.197 1.00 75.69 197 LYS A O 1
ATOM 1538 N N . TYR A 1 198 ? 1.484 -22.658 20.376 1.00 76.62 198 TYR A N 1
ATOM 1539 C CA . TYR A 1 198 ? 2.363 -22.584 21.550 1.00 76.62 198 TYR A CA 1
ATOM 1540 C C . TYR A 1 198 ? 2.002 -23.564 22.664 1.00 76.62 198 TYR A C 1
ATOM 1542 O O . TYR A 1 198 ? 2.892 -23.990 23.394 1.00 76.62 198 TYR A O 1
ATOM 1550 N N . LEU A 1 199 ? 0.724 -23.915 22.807 1.00 76.62 199 LEU A N 1
ATOM 1551 C CA . LEU A 1 199 ? 0.255 -24.805 23.870 1.00 76.62 199 LEU A CA 1
ATOM 1552 C C . LEU A 1 199 ? -0.119 -26.196 23.351 1.00 76.62 199 LEU A C 1
ATOM 1554 O O . LEU A 1 199 ? -0.198 -27.127 24.147 1.00 76.62 199 LEU A O 1
ATOM 1558 N N . GLY A 1 200 ? -0.308 -26.350 22.036 1.00 77.31 200 GLY A N 1
ATOM 1559 C CA . GLY A 1 200 ? -0.806 -27.592 21.453 1.00 77.31 200 G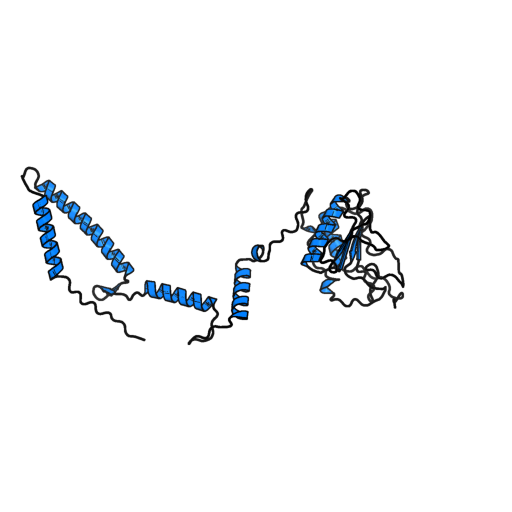LY A CA 1
ATOM 1560 C C . GLY A 1 200 ? -2.239 -27.921 21.902 1.00 77.31 200 GLY A C 1
ATOM 1561 O O . GLY A 1 200 ? -2.889 -27.128 22.592 1.00 77.31 200 GLY A O 1
ATOM 1562 N N . PRO A 1 201 ? -2.779 -29.071 21.474 1.00 78.62 201 PRO A N 1
ATOM 1563 C CA . PRO A 1 201 ? -4.028 -29.587 22.016 1.00 78.62 201 PRO A CA 1
ATOM 1564 C C . PRO A 1 201 ? -3.864 -30.052 23.470 1.00 78.62 201 PRO A C 1
ATOM 1566 O O . PRO A 1 201 ? -2.809 -30.538 23.875 1.00 78.62 201 PRO A O 1
ATOM 1569 N N . ILE A 1 202 ? -4.942 -29.943 24.244 1.00 79.25 202 ILE A N 1
ATOM 1570 C CA . ILE A 1 202 ? -5.047 -30.503 25.590 1.00 79.25 202 ILE A CA 1
ATOM 1571 C C . ILE A 1 202 ? -5.681 -31.883 25.475 1.00 79.25 202 ILE A C 1
ATOM 1573 O O . ILE A 1 202 ? -6.835 -32.007 25.060 1.00 79.25 202 ILE A O 1
ATOM 1577 N N . SER A 1 203 ? -4.950 -32.914 25.881 1.00 85.81 203 SER A N 1
ATOM 1578 C CA . SER A 1 203 ? -5.480 -34.273 25.907 1.00 85.81 203 SER A CA 1
ATOM 1579 C C . SER A 1 203 ? -6.464 -34.461 27.057 1.00 85.81 203 SER A C 1
ATOM 1581 O O . SER A 1 203 ? -6.140 -34.250 28.226 1.00 85.81 203 SER A O 1
ATOM 1583 N N . THR A 1 204 ? -7.677 -34.891 26.718 1.00 81.19 204 THR A N 1
ATOM 1584 C CA . THR A 1 204 ? -8.724 -35.265 27.674 1.00 81.19 204 THR A CA 1
ATOM 1585 C C . THR A 1 204 ? -9.107 -36.730 27.487 1.00 81.19 204 THR A C 1
ATOM 1587 O O . THR A 1 204 ? -8.757 -37.357 26.488 1.00 81.19 204 THR A O 1
ATOM 1590 N N . ALA A 1 205 ? -9.892 -37.280 28.415 1.00 79.50 205 ALA A N 1
ATOM 1591 C CA . ALA A 1 205 ? -10.412 -38.644 28.299 1.00 79.50 205 ALA A CA 1
ATOM 1592 C C . ALA A 1 205 ? -11.291 -38.870 27.049 1.00 79.50 205 ALA A C 1
ATOM 1594 O O . ALA A 1 205 ? -11.439 -40.004 26.609 1.00 79.50 205 ALA A O 1
ATOM 1595 N N . SER A 1 206 ? -11.864 -37.805 26.471 1.00 82.50 206 SER A N 1
ATOM 1596 C CA . SER A 1 206 ? -12.693 -37.862 25.253 1.00 82.50 206 SER A CA 1
ATOM 1597 C C . SER A 1 206 ? -11.915 -37.531 23.972 1.00 82.50 206 SER A C 1
ATOM 1599 O O . SER A 1 206 ? -12.507 -37.459 22.898 1.00 82.50 206 SER A O 1
ATOM 1601 N N . GLY A 1 207 ? -10.600 -37.326 24.083 1.00 86.88 207 GLY A N 1
ATOM 1602 C CA . GLY A 1 207 ? -9.726 -36.912 22.991 1.00 86.88 207 GLY A CA 1
ATOM 1603 C C . GLY A 1 207 ? -9.143 -35.514 23.182 1.00 86.88 207 GLY A C 1
ATOM 1604 O O . GLY A 1 207 ? -9.344 -34.848 24.201 1.00 86.88 207 GLY A O 1
ATOM 1605 N N . ASP A 1 208 ? -8.381 -35.090 22.185 1.00 88.31 208 ASP A N 1
ATOM 1606 C CA . ASP A 1 208 ? -7.673 -33.817 22.177 1.00 88.31 208 ASP A CA 1
ATOM 1607 C C . ASP A 1 208 ? -8.627 -32.645 21.905 1.00 88.31 208 ASP A C 1
ATOM 1609 O O . ASP A 1 208 ? -9.385 -32.653 20.933 1.00 88.31 208 ASP A O 1
ATOM 1613 N N . VAL A 1 209 ? -8.573 -31.614 22.751 1.00 84.75 209 VAL A N 1
ATOM 1614 C CA . VAL A 1 209 ? -9.392 -30.397 22.624 1.00 84.75 209 VAL A CA 1
ATOM 1615 C C . VAL A 1 209 ? -8.528 -29.137 22.631 1.00 84.75 209 VAL A C 1
ATOM 1617 O O . VAL A 1 209 ? -7.413 -29.125 23.149 1.00 84.75 209 VAL A O 1
ATOM 1620 N N . SER A 1 210 ? -9.038 -28.038 22.071 1.00 83.81 210 SER A N 1
ATOM 1621 C CA . SER A 1 210 ? -8.376 -26.733 22.182 1.00 83.81 210 SER A CA 1
ATOM 1622 C C . SER A 1 210 ? -8.576 -26.123 23.574 1.00 83.81 210 SER A C 1
ATOM 1624 O O . SER A 1 210 ? -9.553 -26.413 24.267 1.00 83.81 210 SER A O 1
ATOM 1626 N N . VAL A 1 211 ? -7.693 -25.200 23.966 1.00 81.31 211 VAL A N 1
ATOM 1627 C CA . VAL A 1 211 ? -7.823 -24.426 25.216 1.00 81.31 211 VAL A CA 1
ATOM 1628 C C . VAL A 1 211 ? -9.183 -23.712 25.294 1.00 81.31 211 VAL A C 1
ATOM 1630 O O . VAL A 1 211 ? -9.842 -23.736 26.332 1.00 81.31 211 VAL A O 1
ATOM 1633 N N . ARG A 1 212 ? -9.646 -23.123 24.179 1.00 80.88 212 ARG A N 1
ATOM 1634 C CA . ARG A 1 212 ? -10.952 -22.445 24.092 1.00 80.88 212 ARG A CA 1
ATOM 1635 C C . ARG A 1 212 ? -12.104 -23.422 24.351 1.00 80.88 212 ARG A C 1
ATOM 1637 O O . ARG A 1 212 ? -13.019 -23.101 25.109 1.00 80.88 212 ARG A O 1
ATOM 1644 N N . GLN A 1 213 ? -12.039 -24.618 23.764 1.00 83.88 213 GLN A N 1
ATOM 1645 C CA . GLN A 1 213 ? -13.034 -25.666 23.978 1.00 83.88 213 GLN A CA 1
ATOM 1646 C C . GLN A 1 213 ? -13.048 -26.131 25.442 1.00 83.88 213 GLN A C 1
ATOM 1648 O O . GLN A 1 213 ? -14.120 -26.187 26.039 1.00 83.88 213 GLN A O 1
ATOM 1653 N N . MET A 1 214 ? -11.878 -26.337 26.056 1.00 83.94 214 MET A N 1
ATOM 1654 C CA . MET A 1 214 ? -11.769 -26.709 27.472 1.00 83.94 214 MET A CA 1
ATOM 1655 C C . MET A 1 214 ? -12.390 -25.660 28.409 1.00 83.94 214 MET A C 1
ATOM 1657 O O . MET A 1 214 ? -13.104 -26.015 29.345 1.00 83.94 214 MET A O 1
ATOM 1661 N N . ILE A 1 215 ? -12.167 -24.364 28.158 1.00 83.31 215 ILE A N 1
ATOM 1662 C CA . ILE A 1 215 ? -12.769 -23.277 28.953 1.00 83.31 215 ILE A CA 1
ATOM 1663 C C . ILE A 1 215 ? -14.293 -23.253 28.784 1.00 83.31 215 ILE A C 1
ATOM 1665 O O . ILE A 1 215 ? -15.026 -23.060 29.759 1.00 83.31 215 ILE A O 1
ATOM 1669 N N . ALA A 1 216 ? -14.786 -23.460 27.560 1.00 83.88 216 ALA A N 1
ATOM 1670 C CA . ALA A 1 216 ? -16.217 -23.513 27.282 1.00 83.88 216 ALA A CA 1
ATOM 1671 C C . ALA A 1 216 ? -16.882 -24.717 27.969 1.00 83.88 216 ALA A C 1
ATOM 1673 O O . ALA A 1 216 ? -17.943 -24.563 28.574 1.00 83.88 216 ALA A O 1
ATOM 1674 N N . ASP A 1 217 ? -16.241 -25.887 27.930 1.00 83.69 217 ASP A N 1
ATOM 1675 C CA . ASP A 1 217 ? -16.680 -27.084 28.649 1.00 83.69 217 ASP A CA 1
ATOM 1676 C C . ASP A 1 217 ? -16.668 -26.866 30.163 1.00 83.69 217 ASP A C 1
ATOM 1678 O O . ASP A 1 217 ? -17.665 -27.149 30.821 1.00 83.69 217 ASP A O 1
ATOM 1682 N N . GLY A 1 218 ? -15.609 -26.269 30.714 1.00 81.31 218 GLY A N 1
ATOM 1683 C CA . GLY A 1 218 ? -15.523 -25.925 32.135 1.00 81.31 218 GLY A CA 1
ATOM 1684 C C . GLY A 1 218 ? -16.591 -24.919 32.575 1.00 81.31 218 GLY A C 1
ATOM 1685 O O . GLY A 1 218 ? -17.197 -25.077 33.631 1.00 81.31 218 GLY A O 1
ATOM 1686 N N . THR A 1 219 ? -16.888 -23.918 31.742 1.00 82.31 219 THR A N 1
ATOM 1687 C CA . THR A 1 219 ? -17.954 -22.936 31.998 1.00 82.31 219 THR A CA 1
ATOM 1688 C C . THR A 1 219 ? -19.326 -23.598 31.973 1.00 82.31 219 THR A C 1
ATOM 1690 O O . THR A 1 219 ? -20.124 -23.377 32.883 1.00 82.31 219 THR A O 1
ATOM 1693 N N . ARG A 1 220 ? -19.596 -24.451 30.975 1.00 81.56 220 ARG A N 1
ATOM 1694 C CA . ARG A 1 220 ? -20.824 -25.253 30.919 1.00 81.56 220 ARG A CA 1
ATOM 1695 C C . ARG A 1 220 ? -20.929 -26.181 32.117 1.00 81.56 220 ARG A C 1
ATOM 1697 O O . ARG A 1 220 ? -22.004 -26.270 32.692 1.00 81.56 220 ARG A O 1
ATOM 1704 N N . ALA A 1 221 ? -19.840 -26.830 32.519 1.00 77.62 221 ALA A N 1
ATOM 1705 C CA . ALA A 1 221 ? -19.800 -27.702 33.685 1.00 77.62 221 ALA A CA 1
ATOM 1706 C C . ALA A 1 221 ? -20.054 -26.919 34.978 1.00 77.62 221 ALA A C 1
ATOM 1708 O O . ALA A 1 221 ? -20.826 -27.373 35.809 1.00 77.62 221 ALA A O 1
ATOM 1709 N N . ALA A 1 222 ? -19.496 -25.715 35.129 1.00 74.56 222 ALA A N 1
ATOM 1710 C CA . ALA A 1 222 ? -19.735 -24.850 36.282 1.00 74.56 222 ALA A CA 1
ATOM 1711 C C . ALA A 1 222 ? -21.170 -24.299 36.314 1.00 74.56 222 ALA A C 1
ATOM 1713 O O . ALA A 1 222 ? -21.785 -24.247 37.375 1.00 74.56 222 ALA A O 1
ATOM 1714 N N . GLN A 1 223 ? -21.730 -23.915 35.163 1.00 73.56 223 GLN A N 1
ATOM 1715 C CA . GLN A 1 223 ? -23.137 -23.517 35.036 1.00 73.56 223 GLN A CA 1
ATOM 1716 C C . GLN A 1 223 ? -24.057 -24.692 35.345 1.00 73.56 223 GLN A C 1
ATOM 1718 O O . GLN A 1 223 ? -24.960 -24.563 36.161 1.00 73.56 223 GLN A O 1
ATOM 1723 N N . THR A 1 224 ? -23.753 -25.853 34.773 1.00 68.69 224 THR A N 1
ATOM 1724 C CA . THR A 1 224 ? -24.446 -27.106 35.049 1.00 68.69 224 THR A CA 1
ATOM 1725 C C . THR A 1 224 ? -24.333 -27.452 36.520 1.00 68.69 224 THR A C 1
ATOM 1727 O O . THR A 1 224 ? -25.342 -27.789 37.085 1.00 68.69 224 THR A O 1
ATOM 1730 N N . ALA A 1 225 ? -23.188 -27.308 37.189 1.00 66.62 225 ALA A N 1
ATOM 1731 C CA . ALA A 1 225 ? -23.047 -27.558 38.625 1.00 66.62 225 ALA A CA 1
ATOM 1732 C C . ALA A 1 225 ? -23.789 -26.522 39.484 1.00 66.62 225 ALA A C 1
ATOM 1734 O O . ALA A 1 225 ? -24.384 -26.872 40.498 1.00 66.62 225 ALA A O 1
ATOM 1735 N N . ARG A 1 226 ? -23.807 -25.248 39.071 1.00 63.09 226 ARG A N 1
ATOM 1736 C CA . ARG A 1 226 ? -24.625 -24.206 39.709 1.00 63.09 226 ARG A CA 1
ATOM 1737 C C . ARG A 1 226 ? -26.111 -24.548 39.613 1.00 63.09 226 ARG A C 1
ATOM 1739 O O . ARG A 1 226 ? -26.854 -24.345 40.571 1.00 63.09 226 ARG A O 1
ATOM 1746 N N . ASP A 1 227 ? -26.524 -25.059 38.462 1.00 62.34 227 ASP A N 1
ATOM 1747 C CA . ASP A 1 227 ? -27.911 -25.383 38.159 1.00 62.34 227 ASP A CA 1
ATOM 1748 C C . ASP A 1 227 ? -28.289 -26.820 38.629 1.00 62.34 227 ASP A C 1
ATOM 1750 O O . ASP A 1 227 ? -29.450 -27.060 38.952 1.00 62.34 227 ASP A O 1
ATOM 1754 N N . ASN A 1 228 ? -27.302 -27.716 38.799 1.00 56.12 228 ASN A N 1
ATOM 1755 C CA . ASN A 1 228 ? -27.348 -29.106 39.299 1.00 56.12 228 ASN A CA 1
ATOM 1756 C C . ASN A 1 228 ? -26.739 -29.242 40.705 1.00 56.12 228 ASN A C 1
ATOM 1758 O O . ASN A 1 228 ? -26.233 -30.305 41.071 1.00 56.12 228 ASN A O 1
ATOM 1762 N N . THR A 1 229 ? -26.831 -28.213 41.548 1.00 59.41 229 THR A N 1
ATOM 1763 C CA . THR A 1 229 ? -26.930 -28.497 42.986 1.00 59.41 229 THR A CA 1
ATOM 1764 C C . THR A 1 229 ? -28.175 -29.375 43.120 1.00 59.41 229 THR A C 1
ATOM 1766 O O . THR A 1 229 ? -29.279 -28.898 42.866 1.00 59.41 229 THR A O 1
ATOM 1769 N N . GLY A 1 230 ? -27.966 -30.687 43.297 1.00 60.78 230 GLY A N 1
ATOM 1770 C CA . GLY A 1 230 ? -28.946 -31.724 42.962 1.00 60.78 230 GLY A CA 1
ATOM 1771 C C . GLY A 1 230 ? -30.355 -31.406 43.469 1.00 60.78 230 GLY A C 1
ATOM 1772 O O . GLY A 1 230 ? -30.494 -30.808 44.541 1.00 60.78 230 GLY A O 1
ATOM 1773 N N . PRO A 1 231 ? -31.407 -31.757 42.706 1.00 61.59 231 PRO A N 1
ATOM 1774 C CA . PRO A 1 231 ? -32.767 -31.443 43.105 1.00 61.59 231 PRO A CA 1
ATOM 1775 C C . PRO A 1 231 ? -33.044 -32.040 44.481 1.00 61.59 231 PRO A C 1
ATOM 1777 O O . PRO A 1 231 ? -32.763 -33.211 44.737 1.00 61.59 231 PRO A O 1
ATOM 1780 N N . ILE A 1 232 ? -33.620 -31.238 45.367 1.00 66.06 232 ILE A N 1
ATOM 1781 C CA . ILE A 1 232 ? -34.126 -31.761 46.627 1.00 66.06 232 ILE A CA 1
ATOM 1782 C C . ILE A 1 232 ? -35.495 -32.396 46.378 1.00 66.06 232 ILE A C 1
ATOM 1784 O O . ILE A 1 232 ? -36.243 -31.982 45.487 1.00 66.06 232 ILE A O 1
ATOM 1788 N N . THR A 1 233 ? -35.834 -33.422 47.153 1.00 67.56 233 THR A N 1
ATOM 1789 C CA . THR A 1 233 ? -37.140 -34.075 47.033 1.00 67.56 233 THR A CA 1
ATOM 1790 C C . THR A 1 233 ? -38.139 -33.371 47.942 1.00 67.56 233 THR A C 1
ATOM 1792 O O . THR A 1 233 ? -38.071 -33.509 49.160 1.00 67.56 233 THR A O 1
ATOM 1795 N N . ARG A 1 234 ? -39.099 -32.646 47.359 1.00 68.19 234 ARG A N 1
ATOM 1796 C CA . ARG A 1 234 ? -40.215 -32.026 48.088 1.00 68.19 234 ARG A CA 1
ATOM 1797 C C . ARG A 1 234 ? -41.513 -32.731 47.689 1.00 68.19 234 ARG A C 1
ATOM 1799 O O . ARG A 1 234 ? -41.921 -32.686 46.532 1.00 68.19 234 ARG A O 1
ATOM 1806 N N . GLY A 1 235 ? -42.152 -33.428 48.632 1.00 71.00 235 GLY A N 1
ATOM 1807 C CA . GLY A 1 235 ? -43.405 -34.158 48.374 1.00 71.00 235 GLY A CA 1
ATOM 1808 C C . GLY A 1 235 ? -43.280 -35.259 47.310 1.00 71.00 235 GLY A C 1
ATOM 1809 O O . GLY A 1 235 ? -44.189 -35.445 46.505 1.00 71.00 235 GLY A O 1
ATOM 1810 N N . GLY A 1 236 ? -42.129 -35.940 47.256 1.00 73.75 236 GLY A N 1
ATOM 1811 C CA . GLY A 1 236 ? -41.846 -36.990 46.269 1.00 73.75 236 GLY A CA 1
ATOM 1812 C C . GLY A 1 236 ? -41.505 -36.482 44.864 1.00 73.75 236 GLY A C 1
ATOM 1813 O O . GLY A 1 236 ? -41.378 -37.288 43.947 1.00 73.75 236 GLY A O 1
ATOM 1814 N N . ARG A 1 237 ? -41.358 -35.163 44.671 1.00 71.56 237 ARG A N 1
ATOM 1815 C CA . ARG A 1 237 ? -40.981 -34.557 43.387 1.00 71.56 237 ARG A CA 1
ATOM 1816 C C . ARG A 1 237 ? -39.622 -33.857 43.485 1.00 71.56 237 ARG A C 1
ATOM 1818 O O . ARG A 1 237 ? -39.364 -33.204 44.497 1.00 71.56 237 ARG A O 1
ATOM 1825 N N . PRO A 1 238 ? -38.774 -33.955 42.451 1.00 70.75 238 PRO A N 1
ATOM 1826 C CA . PRO A 1 238 ? -37.521 -33.214 42.393 1.00 70.75 238 PRO A CA 1
ATOM 1827 C C . PRO A 1 238 ? -37.793 -31.720 42.164 1.00 70.75 238 PRO A C 1
ATOM 1829 O O . PRO A 1 238 ? -38.504 -31.351 41.228 1.00 70.75 238 PRO A O 1
ATOM 1832 N N . VAL A 1 239 ? -37.218 -30.860 43.005 1.00 72.62 239 VAL A N 1
ATOM 1833 C CA . VAL A 1 239 ? -37.293 -29.393 42.897 1.00 72.62 239 VAL A CA 1
ATOM 1834 C C . VAL A 1 239 ? -35.874 -28.824 42.945 1.00 72.62 239 VAL A C 1
ATOM 1836 O O . VAL A 1 239 ? -35.064 -29.249 43.767 1.00 72.62 239 VAL A O 1
ATOM 1839 N N . SER A 1 240 ? -35.539 -27.876 42.062 1.00 74.50 240 SER A N 1
ATOM 1840 C CA . SER A 1 240 ? -34.222 -27.223 42.101 1.00 74.50 240 SER A CA 1
ATOM 1841 C C . SER A 1 240 ? -34.098 -26.337 43.342 1.00 74.50 240 SER A C 1
ATOM 1843 O O . SER A 1 240 ? -35.067 -25.699 43.757 1.00 74.50 240 SER A O 1
ATOM 1845 N N . LEU A 1 241 ? -32.895 -26.224 43.909 1.00 71.38 241 LEU A N 1
ATOM 1846 C CA . LEU A 1 241 ? -32.656 -25.394 45.095 1.00 71.38 241 LEU A CA 1
ATOM 1847 C C . LEU A 1 241 ? -33.064 -23.922 44.875 1.00 71.38 241 LEU A C 1
ATOM 1849 O O . LEU A 1 241 ? -33.555 -23.256 45.784 1.00 71.38 241 LEU A O 1
ATOM 1853 N N . ARG A 1 242 ? -32.927 -23.409 43.645 1.00 69.88 242 ARG A N 1
ATOM 1854 C CA . ARG A 1 242 ? -33.398 -22.061 43.288 1.00 69.88 242 ARG A CA 1
ATOM 1855 C C . ARG A 1 242 ? -34.920 -21.945 43.386 1.00 69.88 242 ARG A C 1
ATOM 1857 O O . ARG A 1 242 ? -35.407 -20.953 43.927 1.00 69.88 242 ARG A O 1
ATOM 1864 N N . GLN A 1 243 ? -35.650 -22.924 42.853 1.00 74.50 243 GLN A N 1
ATOM 1865 C CA . GLN A 1 243 ? -37.108 -22.937 42.924 1.00 74.50 243 GLN A CA 1
ATOM 1866 C C . GLN A 1 243 ? -37.574 -23.096 44.377 1.00 74.50 243 GLN A C 1
ATOM 1868 O O . GLN A 1 243 ? -38.466 -22.373 44.803 1.00 74.50 243 GLN A O 1
ATOM 1873 N N . GLU A 1 244 ? -36.899 -23.933 45.168 1.00 79.69 244 GLU A N 1
ATOM 1874 C CA . GLU A 1 244 ? -37.151 -24.090 46.605 1.00 79.69 244 GLU A CA 1
ATOM 1875 C C . GLU A 1 244 ? -37.066 -22.757 47.358 1.00 79.69 244 GLU A C 1
ATOM 1877 O O . GLU A 1 244 ? -37.976 -22.390 48.109 1.00 79.69 244 GLU A O 1
ATOM 1882 N N . ILE A 1 245 ? -35.981 -22.009 47.137 1.00 75.88 245 ILE A N 1
ATOM 1883 C CA . ILE A 1 245 ? -35.750 -20.702 47.761 1.00 75.88 245 ILE A CA 1
ATOM 1884 C C . ILE A 1 245 ? -36.811 -19.693 47.302 1.00 75.88 245 ILE A C 1
ATOM 1886 O O . ILE A 1 245 ? -37.335 -18.933 48.121 1.00 75.88 245 ILE A O 1
ATOM 1890 N N . ALA A 1 246 ? -37.153 -19.684 46.009 1.00 77.94 246 ALA A N 1
ATOM 1891 C CA . ALA A 1 246 ? -38.180 -18.801 45.461 1.00 77.94 246 ALA A CA 1
ATOM 1892 C C . ALA A 1 246 ? -39.572 -19.095 46.049 1.00 77.94 246 ALA A C 1
ATOM 1894 O O . ALA A 1 246 ? -40.274 -18.167 46.465 1.00 77.94 246 ALA A O 1
ATOM 1895 N N . ASP A 1 247 ? -39.943 -20.370 46.153 1.00 80.69 247 ASP A N 1
ATOM 1896 C CA . ASP A 1 247 ? -41.210 -20.815 46.737 1.00 80.69 247 ASP A CA 1
ATOM 1897 C C . ASP A 1 247 ? -41.277 -20.476 48.226 1.00 80.69 247 ASP A C 1
ATOM 1899 O O . ASP A 1 247 ? -42.278 -19.940 48.694 1.00 80.69 247 ASP A O 1
ATOM 1903 N N . THR A 1 248 ? -40.188 -20.715 48.963 1.00 79.25 248 THR A N 1
ATOM 1904 C CA . THR A 1 248 ? -40.093 -20.409 50.399 1.00 79.25 248 THR A CA 1
ATOM 1905 C C . THR A 1 248 ? -40.245 -18.912 50.645 1.00 79.25 248 THR A C 1
ATOM 1907 O O . THR A 1 248 ? -40.999 -18.485 51.520 1.00 79.25 248 THR A O 1
ATOM 1910 N N . LYS A 1 249 ? -39.578 -18.082 49.834 1.00 80.31 249 LYS A N 1
ATOM 1911 C CA . LYS A 1 249 ? -39.720 -16.625 49.903 1.00 80.31 249 LYS A CA 1
ATOM 1912 C C . LYS A 1 249 ? -41.156 -16.188 49.613 1.00 80.31 249 LYS A C 1
ATOM 1914 O O . LYS A 1 249 ? -41.696 -15.359 50.342 1.00 80.31 249 LYS A O 1
ATOM 1919 N N . THR A 1 250 ? -41.773 -16.753 48.578 1.00 82.50 250 THR A N 1
ATOM 1920 C CA . THR A 1 250 ? -43.156 -16.437 48.192 1.00 82.50 250 THR A CA 1
ATOM 1921 C C . THR A 1 250 ? -44.145 -16.841 49.288 1.00 82.50 250 THR A C 1
ATOM 1923 O O . THR A 1 250 ? -45.003 -16.043 49.664 1.00 82.50 250 THR A O 1
ATOM 1926 N N . GLY A 1 251 ? -43.978 -18.032 49.870 1.00 79.19 251 GLY A N 1
ATOM 1927 C CA . GLY A 1 251 ? -44.776 -18.507 51.000 1.00 79.19 251 GLY A CA 1
ATOM 1928 C C . GLY A 1 251 ? -44.637 -17.616 52.235 1.00 79.19 251 GLY A C 1
ATOM 1929 O O . GLY A 1 251 ? -45.642 -17.237 52.833 1.00 79.19 251 GLY A O 1
ATOM 1930 N N . ASN A 1 252 ? -43.415 -17.192 52.572 1.00 74.88 252 ASN A N 1
ATOM 1931 C CA . ASN A 1 252 ? -43.172 -16.279 53.694 1.00 74.88 252 ASN A CA 1
ATOM 1932 C C . ASN A 1 252 ? -43.863 -14.921 53.512 1.00 74.88 252 ASN A C 1
ATOM 1934 O O . ASN A 1 252 ? -44.438 -14.399 54.465 1.00 74.88 252 ASN A O 1
ATOM 1938 N N . ILE A 1 253 ? -43.855 -14.361 52.299 1.00 77.12 253 ILE A N 1
ATOM 1939 C CA . ILE A 1 253 ? -44.564 -13.107 51.996 1.00 77.12 253 ILE A CA 1
ATOM 1940 C C . ILE A 1 253 ? -46.080 -13.287 52.173 1.00 77.12 253 ILE A C 1
ATOM 1942 O O . ILE A 1 253 ? -46.737 -12.438 52.780 1.00 77.12 253 ILE A O 1
ATOM 1946 N N . ALA A 1 254 ? -46.642 -14.401 51.696 1.00 76.00 254 ALA A N 1
ATOM 1947 C CA . ALA A 1 254 ? -48.067 -14.693 51.853 1.00 76.00 254 ALA A CA 1
ATOM 1948 C C . ALA A 1 254 ? -48.469 -14.840 53.333 1.00 76.00 254 ALA A C 1
ATOM 1950 O O . ALA A 1 254 ? -49.466 -14.255 53.763 1.00 76.00 254 ALA A O 1
ATOM 1951 N N . LEU A 1 255 ? -47.666 -15.555 54.128 1.00 77.56 255 LEU A N 1
ATOM 1952 C CA . LEU A 1 255 ? -47.879 -15.713 55.571 1.00 77.56 255 LEU A CA 1
ATOM 1953 C C . LEU A 1 255 ? -47.793 -14.377 56.317 1.00 77.56 255 LEU A C 1
ATOM 1955 O O . LEU A 1 255 ? -48.641 -14.096 57.162 1.00 77.56 255 LEU A O 1
ATOM 1959 N N . GLN A 1 256 ? -46.824 -13.519 55.980 1.00 75.25 256 GLN A N 1
ATOM 1960 C CA . GLN A 1 256 ? -46.745 -12.163 56.535 1.00 75.25 256 GLN A CA 1
ATOM 1961 C C . GLN A 1 256 ? -48.026 -11.363 56.256 1.00 75.25 256 GLN A C 1
ATOM 1963 O O . GLN A 1 256 ? -48.540 -10.696 57.155 1.00 75.25 256 GLN A O 1
ATOM 1968 N N . GLY A 1 257 ? -48.580 -11.478 55.045 1.00 73.44 257 GLY A N 1
ATOM 1969 C CA . GLY A 1 257 ? -49.860 -10.865 54.683 1.00 73.44 257 GLY A CA 1
ATOM 1970 C C . GLY A 1 257 ? -51.039 -11.397 55.505 1.00 73.44 257 GLY A C 1
ATOM 1971 O O . GLY A 1 257 ? -51.844 -10.613 56.006 1.00 73.44 257 GLY A O 1
ATOM 1972 N N . GLN A 1 258 ? -51.121 -12.716 55.705 1.00 78.12 258 GLN A N 1
ATOM 1973 C CA . GLN A 1 258 ? -52.167 -13.338 56.527 1.00 78.12 258 GLN A CA 1
ATOM 1974 C C . GLN A 1 258 ? -52.077 -12.918 58.000 1.00 78.12 258 GLN A C 1
ATOM 1976 O O . GLN A 1 258 ? -53.097 -12.577 58.595 1.00 78.12 258 GLN A O 1
ATOM 1981 N N . ILE A 1 259 ? -50.871 -12.879 58.577 1.00 78.50 259 ILE A N 1
ATOM 1982 C CA . ILE A 1 259 ? -50.643 -12.414 59.954 1.00 78.50 259 ILE A CA 1
ATOM 1983 C C . ILE A 1 259 ? -51.055 -10.947 60.099 1.00 78.50 259 ILE A C 1
ATOM 1985 O O . ILE A 1 259 ? -51.741 -10.594 61.059 1.00 78.50 259 ILE A O 1
ATOM 1989 N N . ALA A 1 260 ? -50.683 -10.091 59.143 1.00 73.81 260 ALA A N 1
ATOM 1990 C CA . ALA A 1 260 ? -51.089 -8.688 59.145 1.00 73.81 260 ALA A CA 1
ATOM 1991 C C . ALA A 1 260 ? -52.619 -8.538 59.074 1.00 73.81 260 ALA A C 1
ATOM 1993 O O . ALA A 1 260 ? -53.197 -7.751 59.827 1.00 73.81 260 ALA A O 1
ATOM 1994 N N . GLY A 1 261 ? -53.280 -9.332 58.226 1.00 71.62 261 GLY A N 1
ATOM 1995 C CA . GLY A 1 261 ? -54.739 -9.375 58.118 1.00 71.62 261 GLY A CA 1
ATOM 1996 C C . GLY A 1 261 ? -55.418 -9.849 59.403 1.00 71.62 261 GLY A C 1
ATOM 1997 O O . GLY A 1 261 ? -56.367 -9.217 59.866 1.00 71.62 261 GLY A O 1
ATOM 1998 N N . LEU A 1 262 ? -54.902 -10.908 60.031 1.00 76.50 262 LEU A N 1
ATOM 1999 C CA . LEU A 1 262 ? -55.424 -11.423 61.295 1.00 76.50 262 LEU A CA 1
ATOM 2000 C C . LEU A 1 262 ? -55.239 -10.413 62.433 1.00 76.50 262 LEU A C 1
ATOM 2002 O O . LEU A 1 262 ? -56.159 -10.204 63.217 1.00 76.50 262 LEU A O 1
ATOM 2006 N N . LEU A 1 263 ? -54.088 -9.737 62.497 1.00 74.31 263 LEU A N 1
ATOM 2007 C CA . LEU A 1 263 ? -53.840 -8.679 63.476 1.00 74.31 263 LEU A CA 1
ATOM 2008 C C . LEU A 1 263 ? -54.807 -7.502 63.287 1.00 74.31 263 LEU A C 1
ATOM 2010 O O . LEU A 1 263 ? -55.287 -6.942 64.272 1.00 74.31 263 LEU A O 1
ATOM 2014 N N . ALA A 1 264 ? -55.109 -7.130 62.041 1.00 74.19 264 ALA A N 1
ATOM 2015 C CA . ALA A 1 264 ? -56.093 -6.095 61.738 1.00 74.19 264 ALA A CA 1
ATOM 2016 C C . ALA A 1 264 ? -57.516 -6.519 62.143 1.00 74.19 264 ALA A C 1
ATOM 2018 O O . ALA A 1 264 ? -58.217 -5.746 62.795 1.00 74.19 264 ALA A O 1
ATOM 2019 N N . ALA A 1 265 ? -57.919 -7.754 61.826 1.00 71.56 265 ALA A N 1
ATOM 2020 C CA . ALA A 1 265 ? -59.213 -8.309 62.222 1.00 71.56 265 ALA A CA 1
ATOM 2021 C C . ALA A 1 265 ? -59.353 -8.408 63.749 1.00 71.56 265 ALA A C 1
ATOM 2023 O O . ALA A 1 265 ? -60.389 -8.040 64.297 1.00 71.56 265 ALA A O 1
ATOM 2024 N N . PHE A 1 266 ? -58.293 -8.835 64.441 1.00 72.88 266 PHE A N 1
ATOM 2025 C CA . PHE A 1 266 ? -58.246 -8.887 65.899 1.00 72.88 266 PHE A CA 1
ATOM 2026 C C . PHE A 1 266 ? -58.400 -7.490 66.503 1.00 72.88 266 PHE A C 1
ATOM 2028 O O . PHE A 1 266 ? -59.300 -7.282 67.308 1.00 72.88 266 PHE A O 1
ATOM 2035 N N . LYS A 1 267 ? -57.615 -6.502 66.045 1.00 71.94 267 LYS A N 1
ATOM 2036 C CA . LYS A 1 267 ? -57.747 -5.101 66.484 1.00 71.94 267 LYS A CA 1
ATOM 2037 C C . LYS A 1 267 ? -5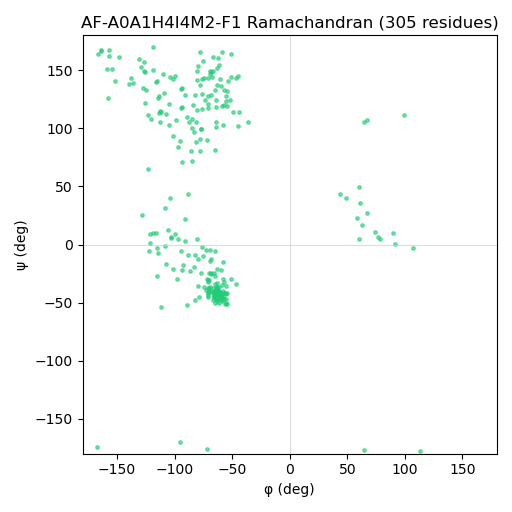9.164 -4.561 66.286 1.00 71.94 267 LYS A C 1
ATOM 2039 O O . LYS A 1 267 ? -59.677 -3.892 67.176 1.00 71.94 267 LYS A O 1
ATOM 2044 N N . ALA A 1 268 ? -59.789 -4.857 65.146 1.00 73.50 268 ALA A N 1
ATOM 2045 C CA . ALA A 1 268 ? -61.160 -4.442 64.870 1.00 73.50 268 ALA A CA 1
ATOM 2046 C C . ALA A 1 268 ? -62.163 -5.104 65.833 1.00 73.50 268 ALA A C 1
ATOM 2048 O O . ALA A 1 268 ? -63.016 -4.415 66.392 1.00 73.50 268 ALA A O 1
ATOM 2049 N N . ALA A 1 269 ? -62.026 -6.409 66.087 1.00 70.06 269 ALA A N 1
ATOM 2050 C CA . ALA A 1 269 ? -62.904 -7.169 66.979 1.00 70.06 269 ALA A CA 1
ATOM 2051 C C . ALA A 1 269 ? -62.758 -6.787 68.463 1.00 70.06 269 ALA A C 1
ATOM 2053 O O . ALA A 1 269 ? -63.702 -6.946 69.233 1.00 70.06 269 ALA A O 1
ATOM 2054 N N . THR A 1 270 ? -61.598 -6.267 68.871 1.00 70.62 270 THR A N 1
ATOM 2055 C CA . THR A 1 270 ? -61.295 -5.916 70.269 1.00 70.62 270 THR A CA 1
ATOM 2056 C C . THR A 1 270 ? -61.442 -4.424 70.565 1.00 70.62 270 THR A C 1
ATOM 2058 O O . THR A 1 270 ? -61.035 -3.956 71.629 1.00 70.62 270 THR A O 1
ATOM 2061 N N . THR A 1 271 ? -61.997 -3.651 69.628 1.00 68.75 271 THR A N 1
ATOM 2062 C CA . THR A 1 271 ? -62.222 -2.209 69.791 1.00 68.75 271 THR A CA 1
ATOM 2063 C C . THR A 1 271 ? -63.088 -1.948 71.030 1.00 68.75 271 THR A C 1
ATOM 2065 O O . THR A 1 271 ? -64.214 -2.428 71.117 1.00 68.75 271 THR A O 1
ATOM 2068 N N . GLY A 1 272 ? -62.562 -1.191 72.000 1.00 66.50 272 GLY A N 1
ATOM 2069 C CA . GLY A 1 272 ? -63.244 -0.888 73.268 1.00 66.50 272 GLY A CA 1
ATOM 2070 C C . GLY A 1 272 ? -62.957 -1.859 74.423 1.00 66.50 272 GLY A C 1
ATOM 2071 O O . GLY A 1 272 ? -63.465 -1.643 75.521 1.00 66.50 272 GLY A O 1
ATOM 2072 N N . GLN A 1 273 ? -62.129 -2.890 74.219 1.00 65.50 273 GLN A N 1
ATOM 2073 C CA . GLN A 1 273 ? -61.638 -3.769 75.287 1.00 65.50 273 GLN A CA 1
ATOM 2074 C C . GLN A 1 273 ? -60.178 -3.452 75.641 1.00 65.50 273 GLN A C 1
ATOM 2076 O O . GLN A 1 273 ? -59.370 -3.120 74.776 1.00 65.50 273 GLN A O 1
ATOM 2081 N N . ASN A 1 274 ? -59.827 -3.565 76.924 1.00 62.44 274 ASN A N 1
ATOM 2082 C CA . ASN A 1 274 ? -58.481 -3.279 77.421 1.00 62.44 274 ASN A CA 1
ATOM 2083 C C . ASN A 1 274 ? -57.599 -4.537 77.282 1.00 62.44 274 ASN A C 1
ATOM 2085 O O . ASN A 1 274 ? -57.462 -5.312 78.227 1.00 62.44 274 ASN A O 1
ATOM 2089 N N . ILE A 1 275 ? -57.077 -4.786 76.076 1.00 66.31 275 ILE A N 1
ATOM 2090 C CA . ILE A 1 275 ? -56.267 -5.974 75.755 1.00 66.31 275 ILE A CA 1
ATOM 2091 C C . ILE A 1 275 ? -54.802 -5.588 75.546 1.00 66.31 275 ILE A C 1
ATOM 2093 O O . ILE A 1 275 ? -54.488 -4.711 74.741 1.00 66.31 275 ILE A O 1
ATOM 2097 N N . ASP A 1 276 ? -53.898 -6.304 76.217 1.00 71.25 276 ASP A N 1
ATOM 2098 C CA . ASP A 1 276 ? -52.455 -6.190 76.003 1.00 71.25 276 ASP A CA 1
ATOM 2099 C C . ASP A 1 276 ? -52.028 -6.951 74.736 1.00 71.25 276 ASP A C 1
ATOM 2101 O O . ASP A 1 276 ? -51.717 -8.145 74.744 1.00 71.25 276 ASP A O 1
ATOM 2105 N N . LEU A 1 277 ? -52.026 -6.231 73.616 1.00 68.81 277 LEU A N 1
ATOM 2106 C CA . LEU A 1 277 ? -51.608 -6.737 72.306 1.00 68.81 277 LEU A CA 1
ATOM 2107 C C . LEU A 1 277 ? -50.163 -7.259 72.294 1.00 68.81 277 LEU A C 1
ATOM 2109 O O . LEU A 1 277 ? -49.864 -8.178 71.530 1.00 68.81 277 LEU A O 1
ATOM 2113 N N . SER A 1 278 ? -49.280 -6.709 73.130 1.00 69.56 278 SER A N 1
ATOM 2114 C CA . SER A 1 278 ? -47.875 -7.125 73.185 1.00 69.56 278 SER A CA 1
ATOM 2115 C C . SER A 1 278 ? -47.748 -8.513 73.810 1.00 69.56 278 SER A C 1
ATOM 2117 O O . SER A 1 278 ? -47.018 -9.360 73.293 1.00 69.56 278 SER A O 1
ATOM 2119 N N . ALA A 1 279 ? -48.517 -8.784 74.869 1.00 71.50 279 ALA A N 1
ATOM 2120 C CA . ALA A 1 279 ? -48.571 -10.101 75.503 1.00 71.50 279 ALA A CA 1
ATOM 2121 C C . ALA A 1 279 ? -49.140 -11.177 74.560 1.00 71.50 279 ALA A C 1
ATOM 2123 O O . ALA A 1 279 ? -48.600 -12.281 74.480 1.00 71.50 279 ALA A O 1
ATOM 2124 N N . VAL A 1 280 ? -50.181 -10.846 73.786 1.00 68.81 280 VAL A N 1
ATOM 2125 C CA . VAL A 1 280 ? -50.769 -11.759 72.786 1.00 68.81 280 VAL A CA 1
ATOM 2126 C C . VAL A 1 280 ? -49.764 -12.092 71.679 1.00 68.81 280 VAL A C 1
ATOM 2128 O O . VAL A 1 280 ? -49.611 -13.257 71.310 1.00 68.81 280 VAL A O 1
ATOM 2131 N N . GLN A 1 281 ? -49.035 -11.093 71.173 1.00 71.19 281 GLN A N 1
ATOM 2132 C CA . GLN A 1 281 ? -47.981 -11.311 70.178 1.00 71.19 281 GLN A CA 1
ATOM 2133 C C . GLN A 1 281 ? -46.837 -12.174 70.725 1.00 71.19 281 GLN A C 1
ATOM 2135 O O . GLN A 1 281 ? -46.350 -13.060 70.020 1.00 71.19 281 GLN A O 1
ATOM 2140 N N . ALA A 1 282 ? -46.433 -11.959 71.979 1.00 72.81 282 ALA A N 1
ATOM 2141 C CA . ALA A 1 282 ? -45.389 -12.753 72.619 1.00 72.81 282 ALA A CA 1
ATOM 2142 C C . ALA A 1 282 ? -45.811 -14.223 72.789 1.00 72.81 282 ALA A C 1
ATOM 2144 O O . ALA A 1 282 ? -45.035 -15.125 72.475 1.00 72.81 282 ALA A O 1
ATOM 2145 N N . ALA A 1 283 ? -47.056 -14.469 73.210 1.00 72.56 283 ALA A N 1
ATOM 2146 C CA . ALA A 1 283 ? -47.608 -15.816 73.350 1.00 72.56 283 ALA A CA 1
ATOM 2147 C C . ALA A 1 283 ? -47.711 -16.547 72.001 1.00 72.56 283 ALA A C 1
ATOM 2149 O O . ALA A 1 283 ? -47.332 -17.714 71.898 1.00 72.56 283 ALA A O 1
ATOM 2150 N N . ALA A 1 284 ? -48.159 -15.854 70.948 1.00 71.62 284 ALA A N 1
ATOM 2151 C CA . ALA A 1 284 ? -48.218 -16.414 69.599 1.00 71.62 284 ALA A CA 1
ATOM 2152 C C . ALA A 1 284 ? -46.822 -16.785 69.066 1.00 71.62 284 ALA A C 1
ATOM 2154 O O . ALA A 1 284 ? -46.648 -17.857 68.485 1.00 71.62 284 ALA A O 1
ATOM 2155 N N . LYS A 1 285 ? -45.815 -15.934 69.310 1.00 72.56 285 LYS A N 1
ATOM 2156 C CA . LYS A 1 285 ? -44.420 -16.210 68.939 1.00 72.56 285 LYS A CA 1
ATOM 2157 C C . LYS A 1 285 ? -43.874 -17.442 69.667 1.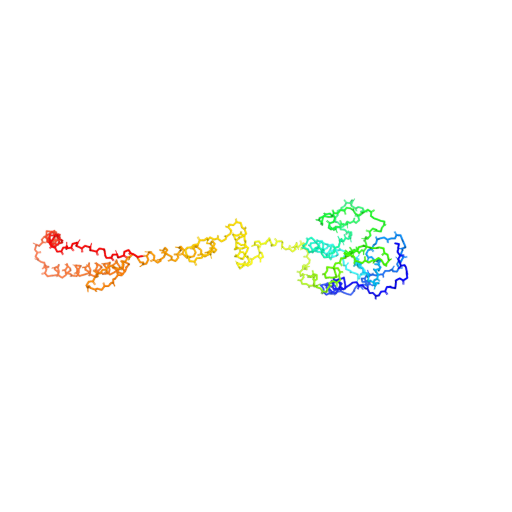00 72.56 285 LYS A C 1
ATOM 2159 O O . LYS A 1 285 ? -43.315 -18.319 69.018 1.00 72.56 285 LYS A O 1
ATOM 2164 N N . ALA A 1 286 ? -44.085 -17.537 70.980 1.00 73.56 286 ALA A N 1
ATOM 2165 C CA . ALA A 1 286 ? -43.636 -18.680 71.773 1.00 73.56 286 ALA A CA 1
ATOM 2166 C C . ALA A 1 286 ? -44.288 -20.000 71.316 1.00 73.56 286 ALA A C 1
ATOM 2168 O O . ALA A 1 286 ? -43.608 -21.016 71.192 1.00 73.56 286 ALA A O 1
ATOM 2169 N N . GLY A 1 287 ? -45.589 -19.982 71.000 1.00 71.25 287 GLY A N 1
ATOM 2170 C CA . GLY A 1 287 ? -46.289 -21.152 70.460 1.00 71.25 287 GLY A CA 1
ATOM 2171 C C . GLY A 1 287 ? -45.761 -21.591 69.090 1.00 71.25 287 GLY A C 1
ATOM 2172 O O . GLY A 1 287 ? -45.599 -22.786 68.846 1.00 71.25 287 GLY A O 1
ATOM 2173 N N . ALA A 1 288 ? -45.435 -20.637 68.213 1.00 67.81 288 ALA A N 1
ATOM 2174 C CA . ALA A 1 288 ? -44.830 -20.930 66.915 1.00 67.81 288 ALA A CA 1
ATOM 2175 C C . ALA A 1 288 ? -43.419 -21.535 67.051 1.00 67.81 288 ALA A C 1
ATOM 2177 O O . ALA A 1 288 ? -43.104 -22.511 66.372 1.00 67.81 288 ALA A O 1
ATOM 2178 N N . GLU A 1 289 ? -42.585 -21.000 67.949 1.00 68.25 289 GLU A N 1
ATOM 2179 C CA . GLU A 1 289 ? -41.243 -21.531 68.233 1.00 68.25 289 GLU A CA 1
ATOM 2180 C C . GLU A 1 289 ? -41.286 -22.972 68.765 1.00 68.25 289 GLU A C 1
ATOM 2182 O O . GLU A 1 289 ? -40.434 -23.786 68.410 1.00 68.25 289 GLU A O 1
ATOM 2187 N N . GLU A 1 290 ? -42.288 -23.319 69.572 1.00 71.19 290 GLU A N 1
ATOM 2188 C CA . GLU A 1 290 ? -42.455 -24.676 70.102 1.00 71.19 290 GLU A CA 1
ATOM 2189 C C . GLU A 1 290 ? -42.971 -25.671 69.046 1.00 71.19 290 GLU A C 1
ATOM 2191 O O . GLU A 1 290 ? -42.511 -26.815 68.970 1.00 71.19 290 GLU A O 1
ATOM 2196 N N . ALA A 1 291 ? -43.863 -25.228 68.157 1.00 62.62 291 ALA A N 1
ATOM 2197 C CA . ALA A 1 291 ? -44.317 -26.027 67.017 1.00 62.62 291 ALA A CA 1
ATOM 2198 C C . ALA A 1 291 ? -43.169 -26.345 66.035 1.00 62.62 291 ALA A C 1
ATOM 2200 O O . ALA A 1 291 ? -43.082 -27.452 65.504 1.00 62.62 291 ALA A O 1
ATOM 2201 N N . LEU A 1 292 ? -42.239 -25.404 65.837 1.00 60.47 292 LEU A N 1
ATOM 2202 C CA . LEU A 1 292 ? -41.044 -25.599 65.006 1.00 60.47 292 LEU A CA 1
ATOM 2203 C C . LEU A 1 292 ? -40.088 -26.660 65.574 1.00 60.47 292 LEU A C 1
ATOM 2205 O O . LEU A 1 292 ? -39.482 -27.401 64.805 1.00 60.47 292 LEU A O 1
ATOM 2209 N N . LYS A 1 293 ? -39.973 -26.790 66.901 1.00 65.31 293 LYS A N 1
ATOM 2210 C CA . LYS A 1 293 ? -39.133 -27.831 67.526 1.00 65.31 293 LYS A CA 1
ATOM 2211 C C . LYS A 1 293 ? -39.715 -29.239 67.394 1.00 65.31 293 LYS A C 1
ATOM 2213 O O . LYS A 1 293 ? -38.959 -30.203 67.384 1.00 65.31 293 LYS A O 1
ATOM 2218 N N . SER A 1 294 ? -41.040 -29.359 67.325 1.00 59.69 294 SER A N 1
ATOM 2219 C CA . SER A 1 294 ? -41.746 -30.648 67.300 1.00 59.69 294 SER A CA 1
ATOM 2220 C C . SER A 1 294 ? -42.040 -31.174 65.890 1.00 59.69 294 SER A C 1
ATOM 2222 O O . SER A 1 294 ? -42.314 -32.363 65.747 1.00 59.69 294 SER A O 1
ATOM 2224 N N . GLY A 1 295 ? -41.977 -30.324 64.855 1.00 50.06 295 GLY A N 1
ATOM 2225 C CA . GLY A 1 295 ? -42.411 -30.666 63.493 1.00 50.06 295 GLY A CA 1
ATOM 2226 C C . GLY A 1 295 ? -41.338 -30.712 62.396 1.00 50.06 295 GLY A C 1
ATOM 2227 O O . GLY A 1 295 ? -41.665 -31.105 61.278 1.00 50.06 295 GLY A O 1
ATOM 2228 N N . VAL A 1 296 ? -40.085 -30.315 62.652 1.00 49.47 296 VAL A N 1
ATOM 2229 C CA . VAL A 1 296 ? -39.032 -30.324 61.616 1.00 49.47 296 VAL A CA 1
ATOM 2230 C C . VAL A 1 296 ? -38.217 -31.616 61.711 1.00 49.47 296 VAL A C 1
ATOM 2232 O O . VAL A 1 296 ? -37.202 -31.681 62.400 1.00 49.47 296 VAL A O 1
ATOM 2235 N N . ASP A 1 297 ? -38.665 -32.654 61.006 1.00 48.94 297 ASP A N 1
ATOM 2236 C CA . ASP A 1 297 ? -37.873 -33.866 60.780 1.00 48.94 297 ASP A CA 1
ATOM 2237 C C . ASP A 1 297 ? -36.813 -33.578 59.699 1.00 48.94 297 ASP A C 1
ATOM 2239 O O . ASP A 1 297 ? -37.110 -33.525 58.505 1.00 48.94 297 ASP A O 1
ATOM 2243 N N . VAL A 1 298 ? -35.572 -33.307 60.117 1.00 47.31 298 VAL A N 1
ATOM 2244 C CA . VAL A 1 298 ? -34.447 -32.946 59.229 1.00 47.31 298 VAL A CA 1
ATOM 2245 C C . VAL A 1 298 ? -33.692 -34.184 58.729 1.00 47.31 298 VAL A C 1
ATOM 2247 O O . VAL A 1 298 ? -32.464 -34.214 58.690 1.00 47.31 298 VAL A O 1
ATOM 2250 N N . ASN A 1 299 ? -34.402 -35.233 58.323 1.00 44.47 299 ASN A N 1
ATOM 2251 C CA . ASN A 1 299 ? -33.776 -36.362 57.637 1.00 44.47 299 ASN A CA 1
ATOM 2252 C C . ASN A 1 299 ? -33.510 -36.003 56.164 1.00 44.47 299 ASN A C 1
ATOM 2254 O O . ASN A 1 299 ? -34.266 -36.354 55.261 1.00 44.47 299 ASN A O 1
ATOM 2258 N N . VAL A 1 300 ? -32.418 -35.274 55.913 1.00 45.88 300 VAL A N 1
ATOM 2259 C CA . VAL A 1 300 ? -31.927 -35.000 54.554 1.00 45.88 300 VAL A CA 1
ATOM 2260 C C . VAL A 1 300 ? -31.082 -36.187 54.096 1.00 45.88 300 VAL A C 1
ATOM 2262 O O . VAL A 1 300 ? -29.899 -36.282 54.414 1.00 45.88 300 VAL A O 1
ATOM 2265 N N . THR A 1 301 ? -31.672 -37.112 53.339 1.00 47.59 301 THR A N 1
ATOM 2266 C CA . THR A 1 301 ? -30.898 -38.138 52.627 1.00 47.59 301 THR A CA 1
ATOM 2267 C C . THR A 1 301 ? -30.422 -37.555 51.299 1.00 47.59 301 THR A C 1
ATOM 2269 O O . THR A 1 301 ? -31.216 -37.339 50.383 1.00 47.59 301 THR A O 1
ATOM 2272 N N . VAL A 1 302 ? -29.124 -37.268 51.190 1.00 42.94 302 VAL A N 1
ATOM 2273 C CA . VAL A 1 302 ? -28.512 -36.848 49.923 1.00 42.94 302 VAL A CA 1
ATOM 2274 C C . VAL A 1 302 ? -28.334 -38.092 49.054 1.00 42.94 302 VAL A C 1
ATOM 2276 O O . VAL A 1 302 ? -27.418 -38.881 49.260 1.00 42.94 302 VAL A O 1
ATOM 2279 N N . GLY A 1 303 ? -29.251 -38.301 48.110 1.00 44.75 303 GLY A N 1
ATOM 2280 C CA . GLY A 1 303 ? -29.149 -39.361 47.111 1.00 44.75 303 GLY A CA 1
ATOM 2281 C C . GLY A 1 303 ? -28.236 -38.937 45.965 1.00 44.75 303 GLY A C 1
ATOM 2282 O O . GLY A 1 303 ? -28.714 -38.383 44.980 1.00 44.75 303 GLY A O 1
ATOM 2283 N N . GLY A 1 304 ? -26.936 -39.188 46.096 1.00 33.81 304 GLY A N 1
ATOM 2284 C CA . GLY A 1 304 ? -25.987 -39.139 44.985 1.00 33.81 304 GLY A CA 1
ATOM 2285 C C . GLY A 1 304 ? -25.329 -40.503 44.830 1.00 33.81 304 GLY A C 1
ATOM 2286 O O . GLY A 1 304 ? -24.546 -40.901 45.685 1.00 33.81 304 GLY A O 1
ATOM 2287 N N . THR A 1 305 ? -25.677 -41.243 43.779 1.00 41.47 305 THR A N 1
ATOM 2288 C CA . THR A 1 305 ? -24.847 -42.350 43.293 1.00 41.47 305 THR A CA 1
ATOM 2289 C C . THR A 1 305 ? -23.669 -41.749 42.545 1.00 41.47 305 THR A C 1
ATOM 2291 O O . THR A 1 305 ? -23.880 -41.089 41.527 1.00 41.47 305 THR A O 1
ATOM 2294 N N . ASP A 1 306 ? -22.462 -41.984 43.052 1.00 37.06 306 ASP A N 1
ATOM 2295 C CA . ASP A 1 306 ? -21.222 -41.741 42.322 1.00 37.06 306 ASP A CA 1
ATOM 2296 C C . ASP A 1 306 ? -21.231 -42.569 41.025 1.00 37.06 306 ASP A C 1
ATOM 2298 O O . ASP A 1 306 ? -21.327 -43.800 41.067 1.00 37.06 306 ASP A O 1
ATOM 2302 N N . ALA A 1 307 ? -21.159 -41.885 39.883 1.00 36.16 307 ALA A N 1
ATOM 2303 C CA . ALA A 1 307 ? -20.829 -42.439 38.573 1.00 36.16 307 ALA A CA 1
ATOM 2304 C C . ALA A 1 307 ? -20.035 -41.398 37.778 1.00 36.16 307 ALA A C 1
ATOM 2306 O O . ALA A 1 307 ? -20.500 -40.236 37.713 1.00 36.16 307 ALA A O 1
#